Protein AF-A0A969KMZ8-F1 (afdb_monomer)

Solvent-accessible surface area (backbone atoms only — not comparable to full-atom values): 18422 Å² total; per-residue (Å²): 126,80,87,46,73,65,65,73,31,57,94,73,34,65,70,78,80,69,86,62,90,34,60,30,40,36,38,32,44,56,20,28,33,32,61,35,83,90,34,97,57,41,20,74,52,38,49,54,10,50,60,49,38,41,61,49,49,59,50,30,60,77,47,75,37,52,45,34,39,37,35,56,46,34,55,96,81,44,82,68,28,69,68,56,37,69,79,43,56,76,53,74,58,21,27,86,90,36,73,46,37,34,67,32,80,85,63,66,82,54,94,86,42,45,79,44,66,24,62,53,58,22,67,48,58,95,39,64,46,58,63,53,39,54,75,70,60,44,37,18,36,41,47,31,29,34,33,27,63,42,24,42,45,40,27,31,47,48,38,33,75,75,68,30,39,28,33,31,28,54,56,19,35,18,32,81,47,67,69,52,26,54,57,34,49,49,53,33,33,39,74,32,31,42,64,42,55,49,66,60,53,48,53,54,57,70,70,53,74,42,67,65,56,55,49,50,50,50,55,52,49,53,57,66,50,47,54,58,54,42,51,53,52,34,52,51,38,51,55,50,44,64,65,66,50,66,90,63,89,66,92,52,70,67,61,51,50,41,52,50,51,37,50,53,39,50,53,49,43,50,30,54,77,70,43,52,46,61,48,60,77,73,43,73,94,65,51,72,69,49,74,73,31,69,67,52,52,53,51,53,50,49,52,51,51,52,52,46,43,46,58,68,48,48,46,61,70,69,49,84,62,86,87,58,81,84,63,61,70,65,55,60,63,59,78,76,113

Foldseek 3Di:
DPPDPCVVLPPPQQDAPDDDQAEAEEAEAQFQLQPPPPHPNHAPLQVQLLVLVLLLVVLCVVQVRAYEYEFEEAALVRPVQPCVCVVVVSCNQCYPPRRRRHHDPSNDDDPRYHYWYDNALESPVPTCVLVVCVVVVHQEYAYAYDDLLTNRLNNLQVCVVSRHAYEYALSRHHHRDDVSNVVSQVVSCRPRHNHHHSVVSVVVSNPRHDVVNVVVVVVVVCLVCVLVVLVVLLVVLVVVLVVVVPPDPDDDPVNVVSVVSNVVSVVVSVCSVVCVVVCCVPDDPDDPVLVPDVVSVVVVVVVVVVVCCVQVPVVQVVPDDPPDDDDVVVSVVPVVD

Mean predicted aligned error: 13.9 Å

Radius of gyration: 32.58 Å; Cα contacts (8 Å, |Δi|>4): 453; chains: 1; bounding box: 71×67×88 Å

Structure (mmCIF, N/CA/C/O backbone):
data_AF-A0A969KMZ8-F1
#
_entry.id   AF-A0A969KMZ8-F1
#
loop_
_atom_site.group_PDB
_atom_site.id
_atom_site.type_symbol
_atom_site.label_atom_id
_atom_site.label_alt_id
_atom_site.label_comp_id
_atom_site.label_asym_id
_atom_site.label_entity_id
_atom_site.label_seq_id
_atom_site.pdbx_PDB_ins_code
_atom_site.Cartn_x
_atom_site.Cartn_y
_atom_site.Cartn_z
_atom_site.occupancy
_atom_site.B_iso_or_equiv
_atom_site.auth_seq_id
_atom_site.auth_comp_id
_atom_site.auth_asym_id
_atom_site.auth_atom_id
_atom_site.pdbx_PDB_model_num
ATOM 1 N N . MET A 1 1 ? 7.877 35.461 -23.298 1.00 57.97 1 MET A N 1
ATOM 2 C CA . MET A 1 1 ? 7.619 34.629 -22.109 1.00 57.97 1 MET A CA 1
ATOM 3 C C . MET A 1 1 ? 8.761 33.646 -22.044 1.00 57.97 1 MET A C 1
ATOM 5 O O . MET A 1 1 ? 9.064 33.062 -23.079 1.00 57.97 1 MET A O 1
ATOM 9 N N . ASP A 1 2 ? 9.458 33.583 -20.914 1.00 55.75 2 ASP A N 1
ATOM 10 C CA . ASP A 1 2 ? 10.488 32.568 -20.711 1.00 55.75 2 ASP A CA 1
ATOM 11 C C . ASP A 1 2 ? 9.818 31.193 -20.840 1.00 55.75 2 ASP A C 1
ATOM 13 O O . ASP A 1 2 ? 8.760 30.955 -20.260 1.00 55.75 2 ASP A O 1
ATOM 17 N N . ASN A 1 3 ? 10.358 30.339 -21.706 1.00 76.00 3 ASN A N 1
ATOM 18 C CA . ASN A 1 3 ? 9.765 29.049 -22.069 1.00 76.00 3 ASN A CA 1
ATOM 19 C C . ASN A 1 3 ? 10.258 27.947 -21.113 1.00 76.00 3 ASN A C 1
ATOM 21 O O . ASN A 1 3 ? 10.395 26.784 -21.499 1.00 76.00 3 ASN A O 1
ATOM 25 N N . SER A 1 4 ? 10.602 28.335 -19.881 1.00 87.38 4 SER A N 1
ATOM 26 C CA . SER A 1 4 ? 11.148 27.444 -18.871 1.00 87.38 4 SER A CA 1
ATOM 27 C C . SER A 1 4 ? 10.074 26.461 -18.389 1.00 87.38 4 SER A C 1
ATOM 29 O O . SER A 1 4 ? 8.889 26.792 -18.281 1.00 87.38 4 SER A O 1
ATOM 31 N N . LEU A 1 5 ? 10.488 25.228 -18.076 1.00 85.31 5 LEU A N 1
ATOM 32 C CA . LEU A 1 5 ? 9.595 24.191 -17.543 1.00 85.31 5 LEU A CA 1
ATOM 33 C C . LEU A 1 5 ? 8.851 24.679 -16.289 1.00 85.31 5 LEU A C 1
ATOM 35 O O . LEU A 1 5 ? 7.659 24.427 -16.129 1.00 85.31 5 LEU A O 1
ATOM 39 N N . SER A 1 6 ? 9.561 25.405 -15.422 1.00 83.19 6 SER A N 1
ATOM 40 C CA . SER A 1 6 ? 9.020 25.931 -14.170 1.00 83.19 6 SER A CA 1
ATOM 41 C C . SER A 1 6 ? 7.912 26.953 -14.415 1.00 83.19 6 SER A C 1
ATOM 43 O O . SER A 1 6 ? 6.871 26.884 -13.766 1.00 83.19 6 SER A O 1
ATOM 45 N N . ASP A 1 7 ? 8.101 27.884 -15.353 1.00 86.75 7 ASP A N 1
ATOM 46 C CA . ASP A 1 7 ? 7.102 28.921 -15.633 1.00 86.75 7 ASP A CA 1
ATOM 47 C C . ASP A 1 7 ? 5.843 28.350 -16.285 1.00 86.75 7 ASP A C 1
ATOM 49 O O . ASP A 1 7 ? 4.744 28.834 -16.023 1.00 86.75 7 ASP A O 1
ATOM 53 N N . ASN A 1 8 ? 5.980 27.290 -17.086 1.00 88.88 8 ASN A N 1
ATOM 54 C CA . ASN A 1 8 ? 4.838 26.629 -17.716 1.00 88.88 8 ASN A CA 1
ATOM 55 C C . ASN A 1 8 ? 3.930 25.905 -16.702 1.00 88.88 8 ASN A C 1
ATOM 57 O O . ASN A 1 8 ? 2.720 25.828 -16.905 1.00 88.88 8 ASN A O 1
ATOM 61 N N . TYR A 1 9 ? 4.503 25.383 -15.614 1.00 91.31 9 TYR A N 1
ATOM 62 C CA . TYR A 1 9 ? 3.776 24.573 -14.629 1.00 91.31 9 TYR A CA 1
ATOM 63 C C . TYR A 1 9 ? 3.268 25.387 -13.433 1.00 91.31 9 TYR A C 1
ATOM 65 O O . TYR A 1 9 ? 2.323 24.966 -12.758 1.00 91.31 9 TYR A O 1
ATOM 73 N N . LYS A 1 10 ? 3.863 26.555 -13.179 1.00 89.44 10 LYS A N 1
ATOM 74 C CA . LYS A 1 10 ? 3.516 27.434 -12.062 1.00 89.44 10 LYS A CA 1
ATOM 75 C C . LYS A 1 10 ? 2.049 27.876 -12.110 1.00 89.44 10 LYS A C 1
ATOM 77 O O . LYS A 1 10 ? 1.582 28.411 -13.111 1.00 89.44 10 LYS A O 1
ATOM 82 N N . GLY A 1 11 ? 1.330 27.694 -11.005 1.00 87.31 11 GLY A N 1
ATOM 83 C CA . GLY A 1 11 ? -0.088 28.032 -10.858 1.00 87.31 11 GLY A CA 1
ATOM 84 C C . GLY A 1 11 ? -1.061 27.125 -11.620 1.00 87.31 11 GLY A C 1
ATOM 85 O O . GLY A 1 11 ? -2.264 27.389 -11.590 1.00 87.31 11 GLY A O 1
ATOM 86 N N . VAL A 1 12 ? -0.572 26.079 -12.299 1.00 90.62 12 VAL A N 1
ATOM 87 C CA . VAL A 1 12 ? -1.395 25.151 -13.096 1.00 90.62 12 VAL A CA 1
ATOM 88 C C . VAL A 1 12 ? -1.224 23.711 -12.614 1.00 90.62 12 VAL A C 1
ATOM 90 O O . VAL A 1 12 ? -2.209 23.042 -12.309 1.00 90.62 12 VAL A O 1
ATOM 93 N N . PHE A 1 13 ? 0.022 23.244 -12.516 1.00 91.62 13 PHE A N 1
ATOM 94 C CA . PHE A 1 13 ? 0.398 21.857 -12.212 1.00 91.62 13 PHE A CA 1
ATOM 95 C C . PHE A 1 13 ? 1.392 21.764 -11.038 1.00 91.62 13 PHE A C 1
ATOM 97 O O . PHE A 1 13 ? 2.175 20.822 -10.948 1.00 91.62 13 PHE A O 1
ATOM 104 N N . ASP A 1 14 ? 1.399 22.762 -10.154 1.00 86.50 14 ASP A N 1
ATOM 105 C CA . ASP A 1 14 ? 2.289 22.867 -8.988 1.00 86.50 14 ASP A CA 1
ATOM 106 C C . ASP A 1 14 ? 1.547 22.728 -7.646 1.00 86.50 14 ASP A C 1
ATOM 108 O O . ASP A 1 14 ? 2.128 22.914 -6.573 1.00 86.50 14 ASP A O 1
ATOM 112 N N . ARG A 1 15 ? 0.249 22.403 -7.684 1.00 93.75 15 ARG A N 1
ATOM 113 C CA . ARG A 1 15 ? -0.560 22.259 -6.475 1.00 93.75 15 ARG A CA 1
ATOM 114 C C . ARG A 1 15 ? -0.212 20.973 -5.734 1.00 93.75 15 ARG A C 1
ATOM 116 O O . ARG A 1 15 ? -0.259 19.888 -6.296 1.00 93.75 15 ARG A O 1
ATOM 123 N N . ARG A 1 16 ? -0.034 21.112 -4.423 1.00 95.06 16 ARG A N 1
ATOM 124 C CA . ARG A 1 16 ? 0.108 19.997 -3.489 1.00 95.06 16 ARG A CA 1
ATOM 125 C C . ARG A 1 16 ? -1.248 19.473 -3.005 1.00 95.06 16 ARG A C 1
ATOM 127 O O . ARG A 1 16 ? -2.092 20.264 -2.568 1.00 95.06 16 ARG A O 1
ATOM 134 N N . LEU A 1 17 ? -1.454 18.156 -3.046 1.00 94.56 17 LEU A N 1
ATOM 135 C CA . LEU A 1 17 ? -2.663 17.505 -2.526 1.00 94.56 17 LEU A CA 1
ATOM 136 C C . LEU A 1 17 ? -2.640 17.395 -0.997 1.00 94.56 17 LEU A C 1
ATOM 138 O O . LEU A 1 17 ? -3.655 17.664 -0.345 1.00 94.56 17 LEU A O 1
ATOM 142 N N . GLY A 1 18 ? -1.495 17.003 -0.442 1.00 96.88 18 GLY A N 1
ATOM 143 C CA . GLY A 1 18 ? -1.284 16.689 0.965 1.00 96.88 18 GLY A CA 1
ATOM 144 C C . GLY A 1 18 ? -1.824 15.317 1.381 1.00 96.88 18 GLY A C 1
ATOM 145 O O . GLY A 1 18 ? -2.673 14.712 0.714 1.00 96.88 18 GLY A O 1
ATOM 146 N N . PHE A 1 19 ? -1.353 14.849 2.537 1.00 97.94 19 PHE A N 1
ATOM 147 C CA . PHE A 1 19 ? -1.800 13.606 3.163 1.00 97.94 19 PHE A CA 1
ATOM 148 C C . PHE A 1 19 ? -3.272 13.673 3.598 1.00 97.94 19 PHE A C 1
ATOM 150 O O . PHE A 1 19 ? -3.771 14.718 4.023 1.00 97.94 19 PHE A O 1
ATOM 157 N N . GLY A 1 20 ? -3.967 12.540 3.514 1.00 96.06 20 GLY A N 1
ATOM 158 C CA . GLY A 1 20 ? -5.278 12.339 4.122 1.00 96.06 20 GLY A CA 1
ATOM 159 C C . GLY A 1 20 ? -5.181 11.814 5.556 1.00 96.06 20 GLY A C 1
ATOM 160 O O . GLY A 1 20 ? -4.156 11.936 6.234 1.00 96.06 20 GLY A O 1
ATOM 161 N N . LYS A 1 21 ? -6.283 11.244 6.040 1.00 94.12 21 LYS A N 1
ATOM 162 C CA . LYS A 1 21 ? -6.459 10.817 7.430 1.00 94.12 21 LYS A CA 1
ATOM 163 C C . LYS A 1 21 ? -6.215 9.335 7.653 1.00 94.12 21 LYS A C 1
ATOM 165 O O . LYS A 1 21 ? -5.969 8.975 8.797 1.00 94.12 21 LYS A O 1
ATOM 170 N N . LYS A 1 22 ? -6.334 8.480 6.636 1.00 96.62 22 LYS A N 1
ATOM 171 C CA . LYS A 1 22 ? -6.215 7.026 6.798 1.00 96.62 22 LYS A CA 1
ATOM 172 C C . LYS A 1 22 ? -5.309 6.442 5.712 1.00 96.62 22 LYS A C 1
ATOM 174 O O . LYS A 1 22 ? -5.792 6.147 4.617 1.00 96.62 22 LYS A O 1
ATOM 179 N N . PRO A 1 23 ? -4.005 6.289 6.003 1.00 98.00 23 PRO A N 1
ATOM 180 C CA . PRO A 1 23 ? -3.036 5.820 5.032 1.00 98.00 23 PRO A CA 1
ATOM 181 C C . PRO A 1 23 ? -2.965 4.292 4.961 1.00 98.00 23 PRO A C 1
ATOM 183 O O . PRO A 1 23 ? -3.265 3.595 5.930 1.00 98.00 23 PRO A O 1
ATOM 186 N N . ALA A 1 24 ? -2.487 3.793 3.827 1.00 98.62 24 ALA A N 1
ATOM 187 C CA . ALA A 1 24 ? -1.900 2.467 3.680 1.00 98.62 24 ALA A CA 1
ATOM 188 C C . ALA A 1 24 ? -0.573 2.582 2.918 1.00 98.62 24 ALA A C 1
ATOM 190 O O . ALA A 1 24 ? -0.420 3.470 2.074 1.00 98.62 24 ALA A O 1
ATOM 191 N N . ILE A 1 25 ? 0.378 1.690 3.198 1.00 98.81 25 ILE A N 1
ATOM 192 C CA . ILE A 1 25 ? 1.601 1.568 2.396 1.00 98.81 25 ILE A CA 1
ATOM 193 C C . ILE A 1 25 ? 1.374 0.506 1.323 1.00 98.81 25 ILE A C 1
ATOM 195 O O . ILE A 1 25 ? 0.994 -0.620 1.636 1.00 98.81 25 ILE A O 1
ATOM 199 N N . LEU A 1 26 ? 1.622 0.867 0.065 1.00 98.94 26 LEU A N 1
ATOM 200 C CA . LEU A 1 26 ? 1.607 -0.045 -1.073 1.00 98.94 26 LEU A CA 1
ATOM 201 C C . LEU A 1 26 ? 3.043 -0.271 -1.558 1.00 98.94 26 LEU A C 1
ATOM 203 O O . LEU A 1 26 ? 3.711 0.667 -1.992 1.00 98.94 26 LEU A O 1
ATOM 207 N N . VAL A 1 27 ? 3.505 -1.515 -1.476 1.00 98.88 27 VAL A N 1
ATOM 208 C CA . VAL A 1 27 ? 4.835 -1.972 -1.885 1.00 98.88 27 VAL A CA 1
ATOM 209 C C . VAL A 1 27 ? 4.727 -2.656 -3.242 1.00 98.88 27 VAL A C 1
ATOM 211 O O . VAL A 1 27 ? 4.312 -3.811 -3.336 1.00 98.88 27 VAL A O 1
ATOM 214 N N . VAL A 1 28 ? 5.073 -1.935 -4.306 1.00 98.88 28 VAL A N 1
ATOM 215 C CA . VAL A 1 28 ? 4.909 -2.405 -5.683 1.00 98.88 28 VAL A CA 1
ATOM 216 C C . VAL A 1 28 ? 6.149 -3.152 -6.161 1.00 98.88 28 VAL A C 1
ATOM 218 O O . VAL A 1 28 ? 7.190 -2.554 -6.413 1.00 98.88 28 VAL A O 1
ATOM 221 N N . ASP A 1 29 ? 6.018 -4.463 -6.336 1.00 98.25 29 ASP A N 1
ATOM 222 C CA . ASP A 1 29 ? 6.973 -5.317 -7.050 1.00 98.25 29 ASP A CA 1
ATOM 223 C C . ASP A 1 29 ? 8.426 -5.246 -6.539 1.00 98.25 29 ASP A C 1
ATOM 225 O O . ASP A 1 29 ? 9.370 -5.438 -7.307 1.00 98.25 29 ASP A O 1
ATOM 229 N N . PHE A 1 30 ? 8.640 -5.028 -5.237 1.00 98.56 30 PHE A N 1
ATOM 230 C CA . PHE A 1 30 ? 9.930 -5.343 -4.613 1.00 98.56 30 PHE A CA 1
ATOM 231 C C . PHE A 1 30 ? 10.085 -6.857 -4.485 1.00 98.56 30 PHE A C 1
ATOM 233 O O . PHE A 1 30 ? 9.890 -7.453 -3.426 1.00 98.56 30 PHE A O 1
ATOM 240 N N . ILE A 1 31 ? 10.419 -7.464 -5.618 1.00 98.12 31 ILE A N 1
ATOM 241 C CA . ILE A 1 31 ? 10.690 -8.887 -5.785 1.00 98.12 31 ILE A CA 1
ATOM 242 C C . ILE A 1 31 ? 12.159 -9.118 -6.142 1.00 98.12 31 ILE A C 1
ATOM 244 O O . ILE A 1 31 ? 12.830 -8.238 -6.692 1.00 98.12 31 ILE A O 1
ATOM 248 N N . ASN A 1 32 ? 12.637 -10.335 -5.892 1.00 97.94 32 ASN A N 1
ATOM 249 C CA . ASN A 1 32 ? 14.027 -10.741 -6.100 1.00 97.94 32 ASN A CA 1
ATOM 250 C C . ASN A 1 32 ? 14.537 -10.475 -7.525 1.00 97.94 32 ASN A C 1
ATOM 252 O O . ASN A 1 32 ? 15.728 -10.235 -7.722 1.00 97.94 32 ASN A O 1
ATOM 256 N N . ALA A 1 33 ? 13.658 -10.467 -8.531 1.00 97.31 33 ALA A N 1
ATOM 257 C CA . ALA A 1 33 ? 14.017 -10.141 -9.907 1.00 97.31 33 ALA A CA 1
ATOM 258 C C . ALA A 1 33 ? 14.718 -8.782 -10.058 1.00 97.31 33 ALA A C 1
ATOM 260 O O . ALA A 1 33 ? 15.538 -8.641 -10.963 1.00 97.31 33 ALA A O 1
ATOM 261 N N . TYR A 1 34 ? 14.418 -7.799 -9.209 1.00 97.19 34 TYR A N 1
ATOM 262 C CA . TYR A 1 34 ? 15.004 -6.460 -9.300 1.00 97.19 34 TYR A CA 1
ATOM 263 C C . TYR A 1 34 ? 16.227 -6.258 -8.395 1.00 97.19 34 TYR A C 1
ATOM 265 O O . TYR A 1 34 ? 16.976 -5.308 -8.608 1.00 97.19 34 TYR A O 1
ATOM 273 N N . THR A 1 35 ? 16.467 -7.160 -7.440 1.00 96.81 35 THR A N 1
ATOM 274 C CA . THR A 1 35 ? 17.557 -7.060 -6.450 1.00 96.81 35 THR A CA 1
ATOM 275 C C . THR A 1 35 ? 18.639 -8.128 -6.601 1.00 96.81 35 THR A C 1
ATOM 277 O O . THR A 1 35 ? 19.694 -8.013 -5.993 1.00 96.81 35 THR A O 1
ATOM 280 N N . THR A 1 36 ? 18.415 -9.151 -7.428 1.00 96.50 36 THR A N 1
ATOM 281 C CA . THR A 1 36 ? 19.403 -10.208 -7.684 1.00 96.50 36 THR A CA 1
ATOM 282 C C . THR A 1 36 ? 20.308 -9.829 -8.855 1.00 96.50 36 THR A C 1
ATOM 284 O O . THR A 1 36 ? 19.820 -9.772 -9.980 1.00 96.50 36 THR A O 1
ATOM 287 N N . ASP A 1 37 ? 21.615 -9.673 -8.631 1.00 94.88 37 ASP A N 1
ATOM 288 C CA . ASP A 1 37 ? 22.614 -9.264 -9.642 1.00 94.88 37 ASP A CA 1
ATOM 289 C C . ASP A 1 37 ? 22.557 -10.055 -10.961 1.00 94.88 37 ASP A C 1
ATOM 291 O O . ASP A 1 37 ? 22.729 -9.502 -12.046 1.00 94.88 37 ASP A O 1
ATOM 295 N N . SER A 1 38 ? 22.299 -11.365 -10.889 1.00 93.81 38 SER A N 1
ATOM 296 C CA . SER A 1 38 ? 22.225 -12.243 -12.067 1.00 93.81 38 SER A CA 1
ATOM 297 C C . SER A 1 38 ? 20.930 -12.088 -12.872 1.00 93.81 38 SER A C 1
ATOM 299 O O . SER A 1 38 ? 20.797 -12.640 -13.971 1.00 93.81 38 SER A O 1
ATOM 301 N N . SER A 1 39 ? 19.950 -11.355 -12.343 1.00 95.50 39 SER A N 1
ATOM 302 C CA . SER A 1 39 ? 18.676 -11.134 -13.004 1.00 95.50 39 SER A CA 1
ATOM 303 C C . SER A 1 39 ? 18.811 -10.101 -14.125 1.00 95.50 39 SER A C 1
ATOM 305 O O . SER A 1 39 ? 19.332 -9.006 -13.916 1.00 95.50 39 SER A O 1
ATOM 307 N N . PRO A 1 40 ? 18.212 -10.345 -15.304 1.00 94.06 40 PRO A N 1
ATOM 308 C CA . PRO A 1 40 ? 18.119 -9.335 -16.357 1.00 94.06 40 PRO A CA 1
ATOM 309 C C . PRO A 1 40 ? 17.286 -8.111 -15.953 1.00 94.06 40 PRO A C 1
ATOM 311 O O . PRO A 1 40 ? 17.257 -7.145 -16.714 1.00 94.06 40 PRO A O 1
ATOM 314 N N . LEU A 1 41 ? 16.572 -8.155 -14.822 1.00 95.44 41 LEU A N 1
ATOM 315 C CA . LEU A 1 41 ? 15.798 -7.050 -14.252 1.00 95.44 41 LEU A CA 1
ATOM 316 C C . LEU A 1 41 ? 16.533 -6.291 -13.139 1.00 95.44 41 LEU A C 1
ATOM 318 O O . LEU A 1 41 ? 16.000 -5.286 -12.675 1.00 95.44 41 LEU A O 1
ATOM 322 N N . PHE A 1 42 ? 17.746 -6.713 -12.771 1.00 96.75 42 PHE A N 1
ATOM 323 C CA . PHE A 1 42 ? 18.515 -6.095 -11.698 1.00 96.75 42 PHE A CA 1
ATOM 324 C C . PHE A 1 42 ? 18.676 -4.578 -11.876 1.00 96.75 42 PHE A C 1
ATOM 326 O O . PHE A 1 42 ? 18.918 -4.087 -12.991 1.00 96.75 42 PHE A O 1
ATOM 333 N N . ALA A 1 43 ? 18.532 -3.859 -10.762 1.00 96.12 43 ALA A N 1
ATOM 334 C CA . ALA A 1 43 ? 18.733 -2.423 -10.653 1.00 96.12 43 ALA A CA 1
ATOM 335 C C . ALA A 1 43 ? 19.260 -2.065 -9.246 1.00 96.12 43 ALA A C 1
ATOM 337 O O . ALA A 1 43 ? 18.517 -2.206 -8.274 1.00 96.12 43 ALA A O 1
ATOM 338 N N . PRO A 1 44 ? 20.502 -1.560 -9.115 1.00 96.38 44 PRO A N 1
ATOM 339 C CA . PRO A 1 44 ? 2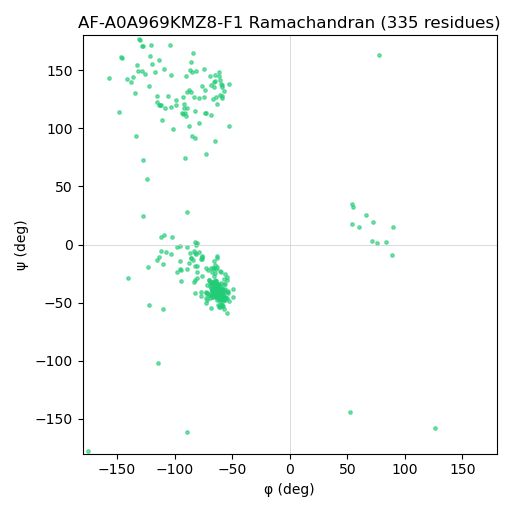1.092 -1.223 -7.814 1.00 96.38 44 PRO A CA 1
ATOM 340 C C . PRO A 1 44 ? 20.260 -0.231 -6.992 1.00 96.38 44 PRO A C 1
ATOM 342 O O . PRO A 1 44 ? 20.096 -0.404 -5.787 1.00 96.38 44 PRO A O 1
ATOM 345 N N . ASP A 1 45 ? 19.659 0.765 -7.645 1.00 97.69 45 ASP A N 1
ATOM 346 C CA . ASP A 1 45 ? 18.835 1.770 -6.967 1.00 97.69 45 ASP A CA 1
ATOM 347 C C . ASP A 1 45 ? 17.567 1.164 -6.342 1.00 97.69 45 ASP A C 1
ATOM 349 O O . ASP A 1 45 ? 17.056 1.680 -5.348 1.00 97.69 45 ASP A O 1
ATOM 353 N N . VAL A 1 46 ? 17.086 0.027 -6.865 1.00 98.00 46 VAL A N 1
ATOM 354 C CA . VAL A 1 46 ? 15.973 -0.720 -6.259 1.00 98.00 46 VAL A CA 1
ATOM 355 C C . VAL A 1 46 ? 16.387 -1.323 -4.920 1.00 98.00 46 VAL A C 1
ATOM 357 O O . VAL A 1 46 ? 15.601 -1.271 -3.979 1.00 98.00 46 VAL A O 1
ATOM 360 N N . VAL A 1 47 ? 17.622 -1.817 -4.785 1.00 98.12 47 VAL A N 1
ATOM 361 C CA . VAL A 1 47 ? 18.150 -2.327 -3.504 1.00 98.12 47 VAL A CA 1
ATOM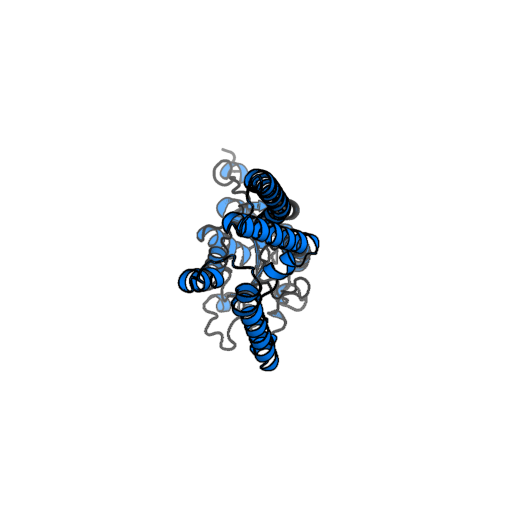 362 C C . VAL A 1 47 ? 18.178 -1.210 -2.454 1.00 98.12 47 VAL A C 1
ATOM 364 O O . VAL A 1 47 ? 17.744 -1.402 -1.317 1.00 98.12 47 VAL A O 1
ATOM 367 N N . THR A 1 48 ? 18.605 -0.008 -2.845 1.00 98.31 48 THR A N 1
ATOM 368 C CA . THR A 1 48 ? 18.586 1.173 -1.969 1.00 98.31 48 THR A CA 1
ATOM 369 C C . THR A 1 48 ? 17.157 1.555 -1.561 1.00 98.31 48 THR A C 1
ATOM 371 O O . THR A 1 48 ? 16.886 1.781 -0.378 1.00 98.31 48 THR A O 1
ATOM 374 N N . ALA A 1 49 ? 16.216 1.570 -2.511 1.00 98.75 49 ALA A N 1
ATOM 375 C CA . ALA A 1 49 ? 14.815 1.897 -2.244 1.00 98.75 49 ALA A CA 1
ATOM 376 C C . ALA A 1 49 ? 14.110 0.869 -1.342 1.00 98.75 49 ALA A C 1
ATOM 378 O O . ALA A 1 49 ? 13.275 1.246 -0.512 1.00 98.75 49 ALA A O 1
ATOM 379 N N . VAL A 1 50 ? 14.479 -0.412 -1.44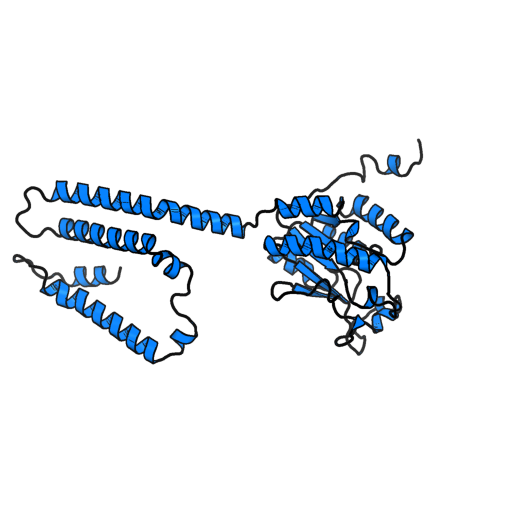5 1.00 98.75 50 VAL A N 1
ATOM 380 C CA . VAL A 1 50 ? 14.046 -1.477 -0.526 1.00 98.75 50 VAL A CA 1
ATOM 381 C C . VAL A 1 50 ? 14.457 -1.141 0.910 1.00 98.75 50 VAL A C 1
ATOM 383 O O . VAL A 1 50 ? 13.607 -1.134 1.803 1.00 98.75 50 VAL A O 1
ATOM 386 N N . GLY A 1 51 ? 15.722 -0.768 1.132 1.00 98.50 51 GLY A N 1
ATOM 387 C CA . GLY A 1 51 ? 16.221 -0.386 2.458 1.00 98.50 51 GLY A CA 1
ATOM 388 C C . GLY A 1 51 ? 15.510 0.840 3.044 1.00 98.50 51 GLY A C 1
ATOM 389 O O . GLY A 1 51 ? 15.178 0.870 4.228 1.00 98.50 51 GLY A O 1
ATOM 390 N N . HIS A 1 52 ? 15.205 1.842 2.219 1.00 98.75 52 HIS A N 1
ATOM 391 C CA . HIS A 1 52 ? 14.420 3.002 2.650 1.00 98.75 52 HIS A CA 1
ATOM 392 C C . HIS A 1 52 ? 12.965 2.661 2.974 1.00 98.75 52 HIS A C 1
ATOM 394 O O . HIS A 1 52 ? 12.420 3.172 3.955 1.00 98.75 52 HIS A O 1
ATOM 400 N N . THR A 1 53 ? 12.360 1.763 2.202 1.00 98.88 53 THR A N 1
ATOM 401 C CA . THR A 1 53 ? 10.982 1.318 2.425 1.00 98.88 53 THR A CA 1
ATOM 402 C C . THR A 1 53 ? 10.853 0.522 3.720 1.00 98.88 53 THR A C 1
ATOM 404 O O . THR A 1 53 ? 9.867 0.701 4.434 1.00 98.88 53 THR A O 1
ATOM 407 N N . ALA A 1 54 ? 11.866 -0.269 4.094 1.00 98.56 54 ALA A N 1
ATOM 408 C CA . ALA A 1 54 ? 11.897 -0.991 5.370 1.00 98.56 54 ALA A CA 1
ATOM 409 C C . ALA A 1 54 ? 11.676 -0.053 6.571 1.00 98.56 54 ALA A C 1
ATOM 411 O O . ALA A 1 54 ? 10.880 -0.354 7.460 1.00 98.56 54 ALA A O 1
ATOM 412 N N . LEU A 1 55 ? 12.291 1.136 6.546 1.00 98.38 55 LEU A N 1
ATOM 413 C CA . LEU A 1 55 ? 12.131 2.148 7.597 1.00 98.38 55 LEU A CA 1
ATOM 414 C C . LEU A 1 55 ? 10.684 2.652 7.710 1.00 98.38 55 LEU A C 1
ATOM 416 O O . LEU A 1 55 ? 10.211 2.926 8.815 1.00 98.38 55 LEU A O 1
ATOM 420 N N . LEU A 1 56 ? 9.971 2.774 6.584 1.00 98.50 56 LEU A N 1
ATOM 421 C CA . LEU A 1 56 ? 8.555 3.151 6.581 1.00 98.50 56 LEU A CA 1
ATOM 422 C C . LEU A 1 56 ? 7.681 2.020 7.132 1.00 98.50 56 LEU A C 1
ATOM 424 O O . LEU A 1 56 ? 6.795 2.279 7.951 1.00 98.50 56 LEU A O 1
ATOM 428 N N . LEU A 1 57 ? 7.949 0.773 6.726 1.00 98.31 57 LEU A N 1
ATOM 429 C CA . LEU A 1 57 ? 7.198 -0.396 7.191 1.00 98.31 57 LEU A CA 1
ATOM 430 C C . LEU A 1 57 ? 7.336 -0.602 8.701 1.00 98.31 57 LEU A C 1
ATOM 432 O O . LEU A 1 57 ? 6.349 -0.915 9.365 1.00 98.31 57 LEU A O 1
ATOM 436 N N . ASP A 1 58 ? 8.519 -0.362 9.265 1.00 97.19 58 ASP A N 1
ATOM 437 C CA . ASP A 1 58 ? 8.747 -0.447 10.709 1.00 97.19 58 ASP A CA 1
ATOM 438 C C . ASP A 1 58 ? 7.857 0.515 11.505 1.00 97.19 58 ASP A C 1
ATOM 440 O O . ASP A 1 58 ? 7.349 0.163 12.574 1.00 97.19 58 ASP A O 1
ATOM 444 N N . ILE A 1 59 ? 7.655 1.736 11.001 1.00 96.94 59 ILE A N 1
ATOM 445 C CA . ILE A 1 59 ? 6.763 2.713 11.638 1.00 96.94 59 ILE A CA 1
ATOM 446 C C . ILE A 1 59 ? 5.307 2.301 11.427 1.00 96.94 59 ILE A C 1
ATOM 448 O O . ILE A 1 59 ? 4.534 2.290 12.386 1.00 96.94 59 ILE A O 1
ATOM 452 N N . ALA A 1 60 ? 4.943 1.926 10.198 1.00 96.06 60 ALA A N 1
ATOM 453 C CA . ALA A 1 60 ? 3.585 1.527 9.850 1.00 96.06 60 ALA A CA 1
ATOM 454 C C . ALA A 1 60 ? 3.088 0.365 10.714 1.00 96.06 60 ALA A C 1
ATOM 456 O O . ALA A 1 60 ? 2.015 0.458 11.310 1.00 96.06 60 ALA A O 1
ATOM 457 N N . ARG A 1 61 ? 3.915 -0.670 10.884 1.00 93.69 61 ARG A N 1
ATOM 458 C CA . ARG A 1 61 ? 3.610 -1.839 11.719 1.00 93.69 61 ARG A CA 1
ATOM 459 C C . ARG A 1 61 ? 3.398 -1.464 13.186 1.00 93.69 61 ARG A C 1
ATOM 461 O O . ARG A 1 61 ? 2.444 -1.923 13.800 1.00 93.69 61 ARG A O 1
ATOM 468 N N . LYS A 1 62 ? 4.216 -0.566 13.750 1.00 93.50 62 LYS A N 1
ATOM 469 C CA . LYS A 1 62 ? 4.047 -0.074 15.139 1.00 93.50 62 LYS A CA 1
ATOM 470 C C . LYS A 1 62 ? 2.767 0.747 15.346 1.00 93.50 62 LYS A C 1
ATOM 472 O O . LYS A 1 62 ? 2.339 0.940 16.488 1.00 93.50 62 LYS A O 1
ATOM 477 N N . LYS A 1 63 ? 2.197 1.272 14.261 1.00 92.75 63 LYS A N 1
ATOM 478 C CA . LYS A 1 63 ? 1.019 2.148 14.243 1.00 92.75 63 LYS A CA 1
ATOM 479 C C . LYS A 1 63 ? -0.230 1.466 13.672 1.00 92.75 63 LYS A C 1
ATOM 481 O O . LYS A 1 63 ? -1.240 2.146 13.490 1.00 92.75 63 LYS A O 1
ATOM 486 N N . ASP A 1 64 ? -0.172 0.158 13.417 1.00 92.81 64 ASP A N 1
ATOM 487 C CA . ASP A 1 64 ? -1.255 -0.631 12.816 1.00 92.81 64 ASP A CA 1
ATOM 488 C C . ASP A 1 64 ? -1.750 -0.042 11.478 1.00 92.81 64 ASP A C 1
ATOM 490 O O . ASP A 1 64 ? -2.944 -0.048 11.168 1.00 92.81 64 ASP A O 1
ATOM 494 N N . ILE A 1 65 ? -0.831 0.533 10.696 1.00 96.38 65 ILE A N 1
ATOM 495 C CA . ILE A 1 65 ? -1.110 1.044 9.351 1.00 96.38 65 ILE A CA 1
ATOM 496 C C . ILE A 1 65 ? -1.037 -0.132 8.371 1.00 96.38 65 ILE A C 1
ATOM 498 O O . ILE A 1 65 ? -0.015 -0.823 8.356 1.00 96.38 65 ILE A O 1
ATOM 502 N N . PRO A 1 66 ? -2.072 -0.364 7.541 1.00 97.38 66 PRO A N 1
ATOM 503 C CA . PRO A 1 66 ? -2.075 -1.473 6.594 1.00 97.38 66 PRO A CA 1
ATOM 504 C C . PRO A 1 66 ? -0.910 -1.406 5.606 1.00 97.38 66 PRO A C 1
ATOM 506 O O . PRO A 1 66 ? -0.638 -0.352 5.022 1.00 97.38 66 PRO A O 1
ATOM 509 N N . VAL A 1 67 ? -0.269 -2.553 5.384 1.00 98.62 67 VAL A N 1
ATOM 510 C CA . VAL A 1 67 ? 0.764 -2.743 4.363 1.00 98.62 67 VAL A CA 1
ATOM 511 C C . VAL A 1 67 ? 0.251 -3.746 3.336 1.00 98.62 67 VAL A C 1
ATOM 513 O O . VAL A 1 67 ? -0.220 -4.834 3.672 1.00 98.62 67 VAL A O 1
ATOM 516 N N . LEU A 1 68 ? 0.319 -3.358 2.067 1.00 98.75 68 LEU A N 1
ATOM 517 C CA . LEU A 1 68 ? -0.072 -4.184 0.938 1.00 98.75 68 LEU A CA 1
ATOM 518 C C . LEU A 1 68 ? 1.121 -4.337 0.006 1.00 98.75 68 LEU A C 1
ATOM 520 O O . LEU A 1 68 ? 1.798 -3.362 -0.303 1.00 98.75 68 LEU A O 1
ATOM 524 N N . TYR A 1 69 ? 1.351 -5.549 -0.470 1.00 98.88 69 TYR A N 1
ATOM 525 C CA . TYR A 1 69 ? 2.399 -5.869 -1.426 1.00 98.88 69 TYR A CA 1
ATOM 526 C C . TYR A 1 69 ? 1.785 -6.198 -2.773 1.00 98.88 69 TYR A C 1
ATOM 528 O O . TYR A 1 69 ? 0.688 -6.755 -2.840 1.00 98.88 69 TYR A O 1
ATOM 536 N N . THR A 1 70 ? 2.522 -5.939 -3.846 1.00 98.75 70 THR A N 1
ATOM 537 C CA . THR A 1 70 ? 2.244 -6.556 -5.138 1.00 98.75 70 THR A CA 1
ATOM 538 C C . THR A 1 70 ? 3.392 -7.428 -5.588 1.00 98.75 70 THR A C 1
ATOM 540 O O . THR A 1 70 ? 4.558 -7.129 -5.335 1.00 98.75 70 THR A O 1
ATOM 543 N N . LYS A 1 71 ? 3.047 -8.486 -6.318 1.00 97.19 71 LYS A N 1
ATOM 544 C CA . LYS A 1 71 ? 3.979 -9.133 -7.234 1.00 97.19 71 LYS A CA 1
ATOM 545 C C . LYS A 1 71 ? 3.284 -9.440 -8.548 1.00 97.19 71 LYS A C 1
ATOM 547 O O . LYS A 1 71 ? 2.094 -9.771 -8.587 1.00 97.19 71 LYS A O 1
ATOM 552 N N . VAL A 1 72 ? 4.040 -9.321 -9.632 1.00 97.50 72 VAL A N 1
ATOM 553 C CA . VAL A 1 72 ? 3.600 -9.802 -10.937 1.00 97.50 72 VAL A CA 1
ATOM 554 C C . VAL A 1 72 ? 3.707 -11.321 -10.937 1.00 97.50 72 VAL A C 1
ATOM 556 O O . VAL A 1 72 ? 4.775 -11.840 -10.636 1.00 97.50 72 VAL A O 1
ATOM 559 N N . LEU A 1 73 ? 2.630 -12.027 -11.281 1.00 97.25 73 LEU A N 1
ATOM 560 C CA . LEU A 1 73 ? 2.672 -13.467 -11.549 1.00 97.25 73 LEU A CA 1
ATOM 561 C C . LEU A 1 73 ? 1.764 -13.822 -12.721 1.00 97.25 73 LEU A C 1
ATOM 563 O O . LEU A 1 73 ? 0.656 -13.297 -12.847 1.00 97.25 73 LEU A O 1
ATOM 567 N N . TYR A 1 74 ? 2.224 -14.772 -13.525 1.00 97.50 74 TYR A N 1
ATOM 568 C CA . TYR A 1 74 ? 1.468 -15.376 -14.611 1.00 97.50 74 TYR A CA 1
ATOM 569 C C . TYR A 1 74 ? 1.314 -16.874 -14.396 1.00 97.50 74 TYR A C 1
ATOM 571 O O . TYR A 1 74 ? 2.150 -17.539 -13.776 1.00 97.50 74 TYR A O 1
ATOM 579 N N . ASN A 1 75 ? 0.268 -17.427 -14.994 1.00 95.62 75 ASN A N 1
ATOM 580 C CA . ASN A 1 75 ? 0.124 -18.859 -15.153 1.00 95.62 75 ASN A CA 1
ATOM 581 C C . ASN A 1 75 ? 1.266 -19.423 -16.010 1.00 95.62 75 ASN A C 1
ATOM 583 O O . ASN A 1 75 ? 1.712 -18.803 -16.975 1.00 95.62 75 ASN A O 1
ATOM 587 N N . LYS A 1 76 ? 1.674 -20.669 -15.735 1.00 94.38 76 LYS A N 1
ATOM 588 C CA . LYS A 1 76 ? 2.719 -21.387 -16.502 1.00 94.38 76 LYS A CA 1
ATOM 589 C C . LYS A 1 76 ? 2.427 -21.489 -18.004 1.00 94.38 76 LYS A C 1
ATOM 591 O O . LYS A 1 76 ? 3.342 -21.634 -18.806 1.00 94.38 76 LYS A O 1
ATOM 596 N N . ASN A 1 77 ? 1.150 -21.436 -18.389 1.00 95.06 77 ASN A N 1
ATOM 597 C CA . ASN A 1 77 ? 0.713 -21.462 -19.786 1.00 95.06 77 ASN A CA 1
ATOM 598 C C . ASN A 1 77 ? 0.621 -20.064 -20.432 1.00 95.06 77 ASN A C 1
ATOM 600 O O . ASN A 1 77 ? 0.283 -19.972 -21.611 1.00 95.06 77 ASN A O 1
ATOM 604 N N . PHE A 1 78 ? 0.888 -19.000 -19.666 1.00 95.81 78 PHE A N 1
ATOM 605 C CA . PHE A 1 78 ? 0.891 -17.590 -20.061 1.00 95.81 78 PHE A CA 1
ATOM 606 C C . PHE A 1 78 ? -0.397 -17.076 -20.723 1.00 95.81 78 PHE A C 1
ATOM 608 O O . PHE A 1 78 ? -0.385 -16.025 -21.368 1.00 95.81 78 PHE A O 1
ATOM 615 N N . ARG A 1 79 ? -1.524 -17.787 -20.570 1.00 95.06 79 ARG A N 1
ATOM 616 C CA . ARG A 1 79 ? -2.816 -17.387 -21.160 1.00 95.06 79 ARG A CA 1
ATOM 617 C C . ARG A 1 79 ? -3.372 -16.097 -20.556 1.00 95.06 79 ARG A C 1
ATOM 619 O O . ARG A 1 79 ? -4.194 -15.436 -21.177 1.00 95.06 79 ARG A O 1
ATOM 626 N N . ASP A 1 80 ? -2.896 -15.738 -19.375 1.00 95.38 80 ASP A N 1
ATOM 627 C CA . ASP A 1 80 ? -3.225 -14.536 -18.615 1.00 95.38 80 ASP A CA 1
ATOM 628 C C . ASP A 1 80 ? -2.240 -13.375 -18.835 1.00 95.38 80 ASP A C 1
ATOM 630 O O . ASP A 1 80 ? -2.435 -12.297 -18.282 1.00 95.38 80 ASP A O 1
ATOM 634 N N . GLY A 1 81 ? -1.191 -13.558 -19.647 1.00 92.44 81 GLY A N 1
ATOM 635 C CA . GLY A 1 81 ? -0.146 -12.543 -19.806 1.00 92.44 81 GLY A CA 1
ATOM 636 C C . GLY A 1 81 ? -0.446 -11.412 -20.789 1.00 92.44 81 GLY A C 1
ATOM 637 O O . GLY A 1 81 ? 0.201 -10.361 -20.749 1.00 92.44 81 GLY A O 1
ATOM 638 N N . GLY A 1 82 ? -1.416 -11.615 -21.682 1.00 95.31 82 GLY A N 1
ATOM 639 C CA . GLY A 1 82 ? -1.861 -10.602 -22.640 1.00 95.31 82 GLY A CA 1
ATOM 640 C C . GLY A 1 82 ? -0.726 -9.972 -23.464 1.00 95.31 82 GLY A C 1
ATOM 641 O O . GLY A 1 82 ? 0.239 -10.631 -23.856 1.00 95.31 82 GLY A O 1
ATOM 642 N N . ILE A 1 83 ? -0.857 -8.674 -23.753 1.00 97.00 83 ILE A N 1
ATOM 643 C CA . ILE A 1 83 ? 0.115 -7.902 -24.550 1.00 97.00 83 ILE A CA 1
ATOM 644 C C . ILE A 1 83 ? 1.373 -7.550 -23.742 1.00 97.00 83 ILE A C 1
ATOM 646 O O . ILE A 1 83 ? 2.456 -7.398 -24.312 1.00 97.00 83 ILE A O 1
ATOM 650 N N . PHE A 1 84 ? 1.272 -7.441 -22.414 1.00 97.00 84 PHE A N 1
ATOM 651 C CA . PHE A 1 84 ? 2.378 -6.942 -21.598 1.00 97.00 84 PHE A CA 1
ATOM 652 C C . PHE A 1 84 ? 3.583 -7.887 -21.626 1.00 97.00 84 PHE A C 1
ATOM 654 O O . PHE A 1 84 ? 4.705 -7.440 -21.866 1.00 97.00 84 PHE A O 1
ATOM 661 N N . ILE A 1 85 ? 3.351 -9.200 -21.533 1.00 95.69 85 ILE A N 1
ATOM 662 C CA . ILE A 1 85 ? 4.421 -10.202 -21.661 1.00 95.69 85 ILE A CA 1
ATOM 663 C C . ILE A 1 85 ? 5.005 -10.289 -23.076 1.00 95.69 85 ILE A C 1
ATOM 665 O O . ILE A 1 85 ? 6.103 -10.811 -23.251 1.00 95.69 85 ILE A O 1
ATOM 669 N N . GLN A 1 86 ? 4.288 -9.817 -24.102 1.00 96.25 86 GLN A N 1
ATOM 670 C CA . GLN A 1 86 ? 4.817 -9.752 -25.468 1.00 96.25 86 GLN A CA 1
ATOM 671 C C . GLN A 1 86 ? 5.772 -8.567 -25.604 1.00 96.25 86 GLN A C 1
ATOM 673 O O . GLN A 1 86 ? 6.840 -8.694 -26.198 1.00 96.25 86 GLN A O 1
ATOM 678 N N . LYS A 1 87 ? 5.411 -7.424 -25.005 1.00 97.62 87 LYS A N 1
ATOM 679 C CA . LYS A 1 87 ? 6.253 -6.225 -24.986 1.00 97.62 87 LYS A CA 1
ATOM 680 C C . LYS A 1 87 ? 7.468 -6.377 -24.071 1.00 97.62 87 LYS A C 1
ATOM 682 O O . LYS A 1 87 ? 8.529 -5.844 -24.389 1.00 97.62 87 LYS A O 1
ATOM 687 N N . VAL A 1 88 ? 7.317 -7.094 -22.957 1.00 96.56 88 VAL A N 1
ATOM 688 C CA . VAL A 1 88 ? 8.349 -7.279 -21.928 1.00 96.56 88 VAL A CA 1
ATOM 689 C C . VAL A 1 88 ? 8.543 -8.783 -21.649 1.00 96.56 88 VAL A C 1
ATOM 691 O O . VAL A 1 88 ? 8.139 -9.282 -20.599 1.00 96.56 88 VAL A O 1
ATOM 694 N N . PRO A 1 89 ? 9.174 -9.546 -22.569 1.00 96.25 89 PRO A N 1
ATOM 695 C CA . PRO A 1 89 ? 9.245 -11.014 -22.492 1.00 96.25 89 PRO A CA 1
ATOM 696 C C . PRO A 1 89 ? 9.935 -11.576 -21.253 1.00 96.25 89 PRO A C 1
ATOM 698 O O . PRO A 1 89 ? 9.668 -12.712 -20.866 1.00 96.25 89 PRO A O 1
ATOM 701 N N . VAL A 1 90 ? 10.799 -10.790 -20.606 1.00 94.94 90 VAL A N 1
ATOM 702 C CA . VAL A 1 90 ? 11.466 -11.185 -19.358 1.00 94.94 90 VAL A CA 1
ATOM 703 C C . VAL A 1 90 ? 10.468 -11.483 -18.231 1.00 94.94 90 VAL A C 1
ATOM 705 O O . VAL A 1 90 ? 10.763 -12.293 -17.355 1.00 94.94 90 VAL A O 1
ATOM 708 N N . LEU A 1 91 ? 9.256 -10.922 -18.302 1.00 95.62 91 LEU A N 1
ATOM 709 C CA . LEU A 1 91 ? 8.171 -11.191 -17.360 1.00 95.62 91 LEU A CA 1
ATOM 710 C C . LEU A 1 91 ? 7.646 -12.631 -17.420 1.00 95.62 91 LEU A C 1
ATOM 712 O O . LEU A 1 91 ? 7.008 -13.072 -16.473 1.00 95.62 91 LEU A O 1
ATOM 716 N N . LYS A 1 92 ? 7.972 -13.412 -18.459 1.00 94.12 92 LYS A N 1
ATOM 717 C CA . LYS A 1 92 ? 7.677 -14.857 -18.489 1.00 94.12 92 LYS A CA 1
ATOM 718 C C . LYS A 1 92 ? 8.411 -15.651 -17.400 1.00 94.12 92 LYS A C 1
ATOM 720 O O . LYS A 1 92 ? 8.084 -16.809 -17.180 1.00 94.12 92 LYS A O 1
ATOM 725 N N . LYS A 1 93 ? 9.389 -15.039 -16.722 1.00 92.44 93 LYS A N 1
ATOM 726 C CA . LYS A 1 93 ? 10.043 -15.593 -15.526 1.00 92.44 93 LYS A CA 1
ATOM 727 C C . LYS A 1 93 ? 9.255 -15.341 -14.231 1.00 92.44 93 LYS A C 1
ATOM 729 O O . LYS A 1 93 ? 9.650 -15.837 -13.186 1.00 92.44 93 LYS A O 1
ATOM 734 N N . MET A 1 94 ? 8.179 -14.554 -14.283 1.00 96.19 94 MET A N 1
ATOM 735 C CA . MET A 1 94 ? 7.341 -14.217 -13.131 1.00 96.19 94 MET A CA 1
ATOM 736 C C . MET A 1 94 ? 6.208 -15.232 -13.005 1.00 96.19 94 MET A C 1
ATOM 738 O O . MET A 1 94 ? 5.069 -14.973 -13.390 1.00 96.19 94 MET A O 1
ATOM 742 N N . VAL A 1 95 ? 6.546 -16.430 -12.546 1.00 96.06 95 VAL A N 1
ATOM 743 C CA . VAL A 1 95 ? 5.627 -17.565 -12.433 1.00 96.06 95 VAL A CA 1
ATOM 744 C C . VAL A 1 95 ? 5.708 -18.119 -11.017 1.00 96.06 95 VAL A C 1
ATOM 746 O O . VAL A 1 95 ? 6.747 -18.038 -10.368 1.00 96.06 95 VAL A O 1
ATOM 749 N N . GLU A 1 96 ? 4.603 -18.664 -10.517 1.00 93.06 96 GLU A N 1
ATOM 750 C CA . GLU A 1 96 ? 4.540 -19.210 -9.163 1.00 93.06 96 GLU A CA 1
ATOM 751 C C . GLU A 1 96 ? 5.600 -20.300 -8.917 1.00 93.06 96 GLU A C 1
ATOM 753 O O . GLU A 1 96 ? 5.765 -21.227 -9.720 1.00 93.06 96 GLU A O 1
ATOM 758 N N . GLY A 1 97 ? 6.301 -20.175 -7.785 1.00 91.62 97 GLY A N 1
ATOM 759 C CA . GLY A 1 97 ? 7.399 -21.051 -7.374 1.00 91.62 97 GLY A CA 1
ATOM 760 C C . GLY A 1 97 ? 8.783 -20.621 -7.871 1.00 91.62 97 GLY A C 1
ATOM 761 O O . GLY A 1 97 ? 9.776 -21.187 -7.420 1.00 91.62 97 GLY A O 1
ATOM 762 N N . GLU A 1 98 ? 8.877 -19.627 -8.759 1.00 94.94 98 GLU A N 1
ATOM 763 C CA . GLU A 1 98 ? 10.166 -19.100 -9.214 1.00 94.94 98 GLU A CA 1
ATOM 764 C C . GLU A 1 98 ? 10.771 -18.140 -8.175 1.00 94.94 98 GLU A C 1
ATOM 766 O O . GLU A 1 98 ? 10.135 -17.138 -7.837 1.00 94.94 98 GLU A O 1
ATOM 771 N N . PRO A 1 99 ? 12.024 -18.348 -7.718 1.00 94.81 99 PRO A N 1
ATOM 772 C CA . PRO A 1 99 ? 12.638 -17.506 -6.687 1.00 94.81 99 PRO A CA 1
ATOM 773 C C . PRO A 1 99 ? 12.698 -16.018 -7.043 1.00 94.81 99 PRO A C 1
ATOM 775 O O . PRO A 1 99 ? 12.563 -15.168 -6.167 1.00 94.81 99 PRO A O 1
ATOM 778 N N . LEU A 1 100 ? 12.873 -15.689 -8.329 1.00 95.56 100 LEU A N 1
ATOM 779 C CA . LEU A 1 100 ? 12.910 -14.300 -8.799 1.00 95.56 100 LEU A CA 1
ATOM 780 C C . LEU A 1 100 ? 11.555 -13.589 -8.662 1.00 95.56 100 LEU A C 1
ATOM 782 O O . LEU A 1 100 ? 11.521 -12.363 -8.600 1.00 95.56 100 LEU A O 1
ATOM 786 N N . ALA A 1 101 ? 10.455 -14.339 -8.617 1.00 96.62 101 ALA A N 1
ATOM 787 C CA . ALA A 1 101 ? 9.110 -13.794 -8.493 1.00 96.62 101 ALA A CA 1
ATOM 788 C C . ALA A 1 101 ? 8.687 -13.560 -7.031 1.00 96.62 101 ALA A C 1
ATOM 790 O O . ALA A 1 101 ? 7.623 -12.992 -6.780 1.00 96.62 101 ALA A O 1
ATOM 791 N N . GLU A 1 102 ? 9.497 -13.995 -6.064 1.00 97.31 102 GLU A N 1
ATOM 792 C CA . GLU A 1 102 ? 9.208 -13.812 -4.646 1.00 97.31 102 GLU A CA 1
ATOM 793 C C . GLU A 1 102 ? 9.589 -12.422 -4.144 1.00 97.31 102 GLU A C 1
ATOM 795 O O . GLU A 1 102 ? 10.531 -11.799 -4.636 1.00 97.31 102 GLU A O 1
ATOM 800 N N . ILE A 1 103 ? 8.831 -11.948 -3.153 1.00 98.12 103 ILE A N 1
ATOM 801 C CA . ILE A 1 103 ? 9.092 -10.682 -2.459 1.00 98.12 103 ILE A CA 1
ATOM 802 C C . ILE A 1 103 ? 10.469 -10.756 -1.798 1.00 98.12 103 ILE A C 1
ATOM 804 O O . ILE A 1 103 ? 10.866 -11.804 -1.283 1.00 98.12 103 ILE A O 1
ATOM 808 N N . VAL A 1 104 ? 11.191 -9.639 -1.831 1.00 98.06 104 VAL A N 1
ATOM 809 C CA . VAL A 1 104 ? 12.545 -9.548 -1.282 1.00 98.06 104 VAL A CA 1
ATOM 810 C C . VAL A 1 104 ? 12.572 -9.893 0.218 1.00 98.06 104 VAL A C 1
ATOM 812 O O . VAL A 1 104 ? 11.692 -9.448 0.967 1.00 98.06 104 VAL A O 1
ATOM 815 N N . PRO A 1 105 ? 13.557 -10.678 0.690 1.00 97.12 105 PRO A N 1
ATOM 816 C CA . PRO A 1 105 ? 13.629 -11.115 2.085 1.00 97.12 105 PRO A CA 1
ATOM 817 C C . PRO A 1 105 ? 13.848 -9.965 3.079 1.00 97.12 105 PRO A C 1
ATOM 819 O O . PRO A 1 105 ? 13.576 -10.134 4.264 1.00 97.12 105 PRO A O 1
ATOM 822 N N . GLU A 1 106 ? 14.307 -8.801 2.617 1.00 96.88 106 GLU A N 1
ATOM 823 C CA . GLU A 1 106 ? 14.478 -7.579 3.407 1.00 96.88 106 GLU A CA 1
ATOM 824 C C . GLU A 1 106 ? 13.140 -6.934 3.804 1.00 96.88 106 GLU A C 1
ATOM 826 O O . GLU A 1 106 ? 13.083 -6.186 4.779 1.00 96.88 106 GLU A O 1
ATOM 831 N N . LEU A 1 107 ? 12.053 -7.232 3.081 1.00 97.44 107 LEU A N 1
ATOM 832 C CA . LEU A 1 107 ? 10.705 -6.720 3.352 1.00 97.44 107 LEU A CA 1
ATOM 833 C C . LEU A 1 107 ? 9.710 -7.874 3.534 1.00 97.44 107 LEU A C 1
ATOM 835 O O . LEU A 1 107 ? 8.700 -7.917 2.825 1.00 97.44 107 LEU A O 1
ATOM 839 N N . PRO A 1 108 ? 9.952 -8.804 4.477 1.00 96.12 108 PRO A N 1
ATOM 840 C CA . PRO A 1 108 ? 9.161 -10.017 4.578 1.00 96.12 108 PRO A CA 1
ATOM 841 C C . PRO A 1 108 ? 7.708 -9.658 4.924 1.00 96.12 108 PRO A C 1
ATOM 843 O O . PRO A 1 108 ? 7.483 -8.937 5.911 1.00 96.12 108 PRO A O 1
ATOM 846 N N . PRO A 1 109 ? 6.722 -10.140 4.146 1.00 96.31 109 PRO A N 1
ATOM 847 C CA . PRO A 1 109 ? 5.320 -9.995 4.501 1.00 96.31 109 PRO A CA 1
ATOM 848 C C . PRO A 1 109 ? 5.014 -10.699 5.824 1.00 96.31 109 PRO A C 1
ATOM 850 O O . PRO A 1 109 ? 5.551 -11.763 6.136 1.00 96.31 109 PRO A O 1
ATOM 853 N N . THR A 1 110 ? 4.117 -10.109 6.596 1.00 95.31 110 THR A N 1
ATOM 854 C CA . THR A 1 110 ? 3.574 -10.659 7.839 1.00 95.31 110 THR A CA 1
ATOM 855 C C . THR A 1 110 ? 2.162 -11.196 7.617 1.00 95.31 110 THR A C 1
ATOM 857 O O . THR A 1 110 ? 1.554 -10.981 6.572 1.00 95.31 110 THR A O 1
ATOM 860 N N . GLN A 1 111 ? 1.598 -11.877 8.618 1.00 93.44 111 GLN A N 1
ATOM 861 C CA . GLN A 1 111 ? 0.230 -12.409 8.533 1.00 93.44 111 GLN A CA 1
ATOM 862 C C . GLN A 1 111 ? -0.853 -11.324 8.409 1.00 93.44 111 GLN A C 1
ATOM 864 O O . GLN A 1 111 ? -1.961 -11.628 7.978 1.00 93.44 111 GLN A O 1
ATOM 869 N N . SER A 1 112 ? -0.559 -10.082 8.805 1.00 90.81 112 SER A N 1
ATOM 870 C CA . SER A 1 112 ? -1.475 -8.946 8.658 1.00 90.81 112 SER A CA 1
ATOM 871 C C . SER A 1 112 ? -1.384 -8.257 7.298 1.00 90.81 112 SER A C 1
ATOM 873 O O . SER A 1 112 ? -2.234 -7.422 6.992 1.00 90.81 112 SER A O 1
ATOM 875 N N . ASP A 1 113 ? -0.360 -8.572 6.503 1.00 97.12 113 ASP A N 1
ATOM 876 C CA . ASP A 1 113 ? -0.121 -7.915 5.223 1.00 97.12 113 ASP A CA 1
ATOM 877 C C . ASP A 1 113 ? -0.948 -8.581 4.116 1.00 97.12 113 ASP A C 1
ATOM 879 O O . ASP A 1 113 ? -1.216 -9.784 4.137 1.00 97.12 113 ASP A O 1
ATOM 883 N N . ILE A 1 114 ? -1.351 -7.795 3.117 1.00 97.75 114 ILE A N 1
ATOM 884 C CA . ILE A 1 114 ? -2.134 -8.288 1.976 1.00 97.75 114 ILE A CA 1
ATOM 885 C C . ILE A 1 114 ? -1.229 -8.356 0.752 1.00 97.75 114 ILE A C 1
ATOM 887 O O . ILE A 1 114 ? -0.617 -7.358 0.383 1.00 97.75 114 ILE A O 1
ATOM 891 N N . ILE A 1 115 ? -1.177 -9.507 0.083 1.00 98.38 115 ILE A N 1
ATOM 892 C CA . ILE A 1 115 ? -0.431 -9.671 -1.170 1.00 98.38 115 ILE A CA 1
ATOM 893 C C . ILE A 1 115 ? -1.416 -9.667 -2.341 1.00 98.38 115 ILE A C 1
ATOM 895 O O . ILE A 1 115 ? -2.272 -10.543 -2.451 1.00 98.38 115 ILE A O 1
ATOM 899 N N . ILE A 1 116 ? -1.276 -8.688 -3.231 1.00 98.38 116 ILE A N 1
ATOM 900 C CA . ILE A 1 116 ? -2.047 -8.558 -4.464 1.00 98.38 116 ILE A CA 1
ATOM 901 C C . ILE A 1 116 ? -1.229 -9.107 -5.632 1.00 98.38 116 ILE A C 1
ATOM 903 O O . ILE A 1 116 ? -0.145 -8.615 -5.952 1.00 98.38 116 ILE A O 1
ATOM 907 N N . ILE A 1 117 ? -1.769 -10.119 -6.304 1.00 98.12 117 ILE A N 1
ATOM 908 C CA . ILE A 1 117 ? -1.191 -10.643 -7.541 1.00 98.12 117 ILE A CA 1
ATOM 909 C C . ILE A 1 117 ? -1.740 -9.852 -8.726 1.00 98.12 117 ILE A C 1
ATOM 911 O O . ILE A 1 117 ? -2.950 -9.646 -8.822 1.00 98.12 117 ILE A O 1
ATOM 915 N N . LYS A 1 118 ? -0.858 -9.423 -9.633 1.00 98.06 118 LYS A N 1
ATOM 916 C CA . LYS A 1 118 ? -1.233 -8.667 -10.837 1.00 98.06 118 LYS A CA 1
ATOM 917 C C . LYS A 1 118 ? -0.562 -9.206 -12.097 1.00 98.06 118 LYS A C 1
ATOM 919 O O . LYS A 1 118 ? 0.532 -9.759 -12.041 1.00 98.06 118 LYS A O 1
ATOM 924 N N . GLN A 1 119 ? -1.193 -8.982 -13.247 1.00 97.50 119 GLN A N 1
ATOM 925 C CA . GLN A 1 119 ? -0.661 -9.354 -14.569 1.00 97.50 119 GLN A CA 1
ATOM 926 C C . GLN A 1 119 ? -0.201 -8.140 -15.387 1.00 97.50 119 GLN A C 1
ATOM 928 O O . GLN A 1 119 ? 0.367 -8.292 -16.462 1.00 97.50 119 GLN A O 1
ATOM 933 N N . TYR A 1 120 ? -0.439 -6.922 -14.900 1.00 98.19 120 TYR A N 1
ATOM 934 C CA . TYR A 1 120 ? -0.145 -5.686 -15.623 1.00 98.19 120 TYR A CA 1
ATOM 935 C C . TYR A 1 120 ? 0.627 -4.697 -14.745 1.00 98.19 120 TYR A C 1
ATOM 937 O O . TYR A 1 120 ? 0.943 -4.975 -13.586 1.00 98.19 120 TYR A O 1
ATOM 945 N N . ALA A 1 121 ? 1.004 -3.555 -15.328 1.00 98.38 121 ALA A N 1
ATOM 946 C CA . ALA A 1 121 ? 1.859 -2.574 -14.667 1.00 98.38 121 ALA A CA 1
ATOM 947 C C . ALA A 1 121 ? 1.214 -2.015 -13.388 1.00 98.38 121 ALA A C 1
ATOM 949 O O . ALA A 1 121 ? 1.820 -2.093 -12.319 1.00 98.38 121 ALA A O 1
ATOM 950 N N . SER A 1 122 ? -0.014 -1.501 -13.489 1.00 98.81 122 SER A N 1
ATOM 951 C CA . SER A 1 122 ? -0.740 -0.948 -12.344 1.00 98.81 122 SER A CA 1
ATOM 952 C C . SER A 1 122 ? -1.125 -2.034 -11.344 1.00 98.81 122 SER A C 1
ATOM 954 O O . SER A 1 122 ? -1.634 -3.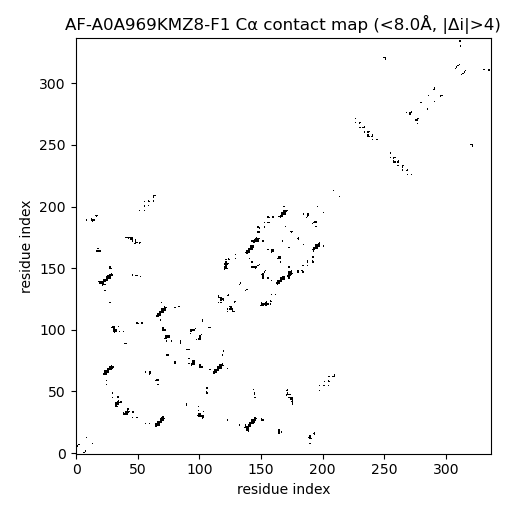090 -11.718 1.00 98.81 122 SER A O 1
ATOM 956 N N . ALA A 1 123 ? -0.945 -1.730 -10.062 1.00 98.75 123 ALA A N 1
ATOM 957 C CA . ALA A 1 123 ? -1.413 -2.533 -8.944 1.00 98.75 123 ALA A CA 1
ATOM 958 C C . ALA A 1 123 ? -2.946 -2.664 -8.882 1.00 98.75 123 ALA A C 1
ATOM 960 O O . ALA A 1 123 ? -3.447 -3.584 -8.239 1.00 98.75 123 ALA A O 1
ATOM 961 N N . PHE A 1 124 ? -3.684 -1.772 -9.548 1.00 98.81 124 PHE A N 1
ATOM 962 C CA . PHE A 1 124 ? -5.149 -1.749 -9.569 1.00 98.81 124 PHE A CA 1
ATOM 963 C C . PHE A 1 124 ? -5.758 -2.492 -10.755 1.00 98.81 124 PHE A C 1
ATOM 965 O O . PHE A 1 124 ? -6.864 -3.024 -10.654 1.00 98.81 124 PHE A O 1
ATOM 972 N N . PHE A 1 125 ? -5.073 -2.503 -11.897 1.00 98.50 125 PHE A N 1
ATOM 973 C CA . PHE A 1 125 ? -5.663 -2.982 -13.139 1.00 98.50 125 PHE A CA 1
ATOM 974 C C . PHE A 1 125 ? -5.900 -4.496 -13.097 1.00 98.50 125 PHE A C 1
ATOM 976 O O . PHE A 1 125 ? -4.958 -5.289 -13.106 1.00 98.50 125 PHE A O 1
ATOM 983 N N . GLY A 1 126 ? -7.176 -4.890 -13.077 1.00 97.44 126 GLY A N 1
ATOM 984 C CA . GLY A 1 126 ? -7.585 -6.293 -13.011 1.00 97.44 126 GLY A CA 1
ATOM 985 C C . GLY A 1 126 ? -7.359 -6.953 -11.646 1.00 97.44 126 GLY A C 1
ATOM 986 O O . GLY A 1 126 ? -7.317 -8.178 -11.584 1.00 97.44 126 GLY A O 1
ATOM 987 N N . THR A 1 127 ? -7.209 -6.179 -10.564 1.00 98.62 127 THR A N 1
ATOM 988 C CA . THR A 1 127 ? -6.995 -6.706 -9.204 1.00 98.62 127 THR A CA 1
ATOM 989 C C . THR A 1 127 ? -8.098 -6.266 -8.237 1.00 98.62 127 THR A C 1
ATOM 991 O O . THR A 1 127 ? -8.926 -5.410 -8.547 1.00 98.62 127 THR A O 1
ATOM 994 N N . SER A 1 128 ? -8.104 -6.826 -7.023 1.00 98.00 128 SER A N 1
ATOM 995 C CA . SER A 1 128 ? -9.022 -6.412 -5.954 1.00 98.00 128 SER A CA 1
ATOM 996 C C . SER A 1 128 ? -8.571 -5.159 -5.192 1.00 98.00 128 SER A C 1
ATOM 998 O O . SER A 1 128 ? -9.278 -4.739 -4.279 1.00 98.00 128 SER A O 1
ATOM 1000 N N . LEU A 1 129 ? -7.421 -4.556 -5.529 1.00 98.75 129 LEU A N 1
ATOM 1001 C CA . LEU A 1 129 ? -6.770 -3.539 -4.695 1.00 98.75 129 LEU A CA 1
ATOM 1002 C C . LEU A 1 129 ? -7.685 -2.350 -4.365 1.00 98.75 129 LEU A C 1
ATOM 1004 O O . LEU A 1 129 ? -7.773 -1.971 -3.200 1.00 98.75 129 LEU A O 1
ATOM 1008 N N . ALA A 1 130 ? -8.396 -1.793 -5.354 1.00 98.56 130 ALA A N 1
ATOM 1009 C CA . ALA A 1 130 ? -9.318 -0.676 -5.127 1.00 98.56 130 ALA A CA 1
ATOM 1010 C C . ALA A 1 130 ? -10.402 -1.047 -4.107 1.00 98.56 130 ALA A C 1
ATOM 1012 O O . ALA A 1 130 ? -10.556 -0.372 -3.094 1.00 98.56 130 ALA A O 1
ATOM 1013 N N . ALA A 1 131 ? -11.098 -2.165 -4.334 1.00 98.38 131 ALA A N 1
ATOM 1014 C CA . ALA A 1 131 ? -12.145 -2.642 -3.437 1.00 98.38 131 ALA A CA 1
ATOM 1015 C C . ALA A 1 131 ? -11.600 -2.918 -2.026 1.00 98.38 131 ALA A C 1
ATOM 1017 O O . ALA A 1 131 ? -12.228 -2.539 -1.038 1.00 98.38 131 ALA A O 1
ATOM 1018 N N . THR A 1 132 ? -10.408 -3.511 -1.925 1.00 98.38 132 THR A N 1
ATOM 1019 C CA . THR A 1 132 ? -9.726 -3.760 -0.653 1.00 98.38 132 THR A CA 1
ATOM 1020 C C . THR A 1 132 ? -9.454 -2.448 0.092 1.00 98.38 132 THR A C 1
ATOM 1022 O O . THR A 1 132 ? -9.900 -2.296 1.230 1.00 98.38 132 THR A O 1
ATOM 1025 N N . LEU A 1 133 ? -8.809 -1.464 -0.544 1.00 98.56 133 LEU A N 1
ATOM 1026 C CA . LEU A 1 133 ? -8.508 -0.159 0.060 1.00 98.56 133 LEU A CA 1
ATOM 1027 C C . LEU A 1 133 ? -9.779 0.611 0.452 1.00 98.56 133 LEU A C 1
ATOM 1029 O O . LEU A 1 133 ? -9.859 1.132 1.567 1.00 98.56 133 LEU A O 1
ATOM 1033 N N . THR A 1 134 ? -10.798 0.622 -0.412 1.00 98.06 134 THR A N 1
ATOM 1034 C CA . THR A 1 134 ? -12.099 1.246 -0.131 1.00 98.06 134 THR A CA 1
ATOM 1035 C C . THR A 1 134 ? -12.798 0.581 1.050 1.00 98.06 134 THR A C 1
ATOM 1037 O O . THR A 1 134 ? -13.296 1.280 1.929 1.00 98.06 134 THR A O 1
ATOM 1040 N N . SER A 1 135 ? -12.801 -0.754 1.131 1.00 97.50 135 SER A N 1
ATOM 1041 C CA . SER A 1 135 ? -13.422 -1.475 2.253 1.00 97.50 135 SER A CA 1
ATOM 1042 C C . SER A 1 135 ? -12.732 -1.184 3.591 1.00 97.50 135 SER A C 1
ATOM 1044 O O . SER A 1 135 ? -13.383 -1.120 4.632 1.00 97.50 135 SER A O 1
ATOM 1046 N N . MET A 1 136 ? -11.421 -0.926 3.559 1.00 96.38 136 MET A N 1
ATOM 1047 C CA . MET A 1 136 ? -10.645 -0.477 4.714 1.00 96.38 136 MET A CA 1
ATOM 1048 C C . MET A 1 136 ? -10.821 1.021 5.008 1.00 96.38 136 MET A C 1
ATOM 1050 O O . MET A 1 136 ? -10.327 1.495 6.031 1.00 96.38 136 MET A O 1
ATOM 1054 N N . GLY A 1 137 ? -11.519 1.782 4.161 1.00 97.25 137 GLY A N 1
ATOM 1055 C CA . GLY A 1 137 ? -11.697 3.230 4.294 1.00 97.25 137 GLY A CA 1
ATOM 1056 C C . GLY A 1 137 ? -10.405 4.031 4.115 1.00 97.25 137 GLY A C 1
ATOM 1057 O O . GLY A 1 137 ? -10.285 5.106 4.700 1.00 97.25 137 GLY A O 1
ATOM 1058 N N . ILE A 1 138 ? -9.424 3.488 3.389 1.00 98.38 138 ILE A N 1
ATOM 1059 C CA . ILE A 1 138 ? -8.164 4.177 3.091 1.00 98.38 138 ILE A CA 1
ATOM 1060 C C . ILE A 1 138 ? -8.449 5.385 2.200 1.00 98.38 138 ILE A C 1
ATOM 1062 O O . ILE A 1 138 ? -9.194 5.275 1.231 1.00 98.38 138 ILE A O 1
ATOM 1066 N N . ASP A 1 139 ? -7.834 6.524 2.513 1.00 98.31 139 ASP A N 1
ATOM 1067 C CA . ASP A 1 139 ? -7.906 7.737 1.688 1.00 98.31 139 ASP A CA 1
ATOM 1068 C C . ASP A 1 139 ? -6.549 8.146 1.096 1.00 98.31 139 ASP A C 1
ATOM 1070 O O . ASP A 1 139 ? -6.496 8.974 0.186 1.00 98.31 139 ASP A O 1
ATOM 1074 N N . THR A 1 140 ? -5.458 7.560 1.597 1.00 98.75 140 THR A N 1
ATOM 1075 C CA . THR A 1 140 ? -4.084 7.907 1.227 1.00 98.75 140 THR A CA 1
ATOM 1076 C C . THR A 1 140 ? -3.269 6.651 0.976 1.00 98.75 140 THR A C 1
ATOM 1078 O O . THR A 1 140 ? -3.232 5.745 1.805 1.00 98.75 140 THR A O 1
ATOM 1081 N N . ILE A 1 141 ? -2.571 6.612 -0.150 1.00 98.75 141 ILE A N 1
ATOM 1082 C CA . ILE A 1 141 ? -1.650 5.536 -0.498 1.00 98.75 141 ILE A CA 1
ATOM 1083 C C . ILE A 1 141 ? -0.244 6.106 -0.477 1.00 98.75 141 ILE A C 1
ATOM 1085 O O . ILE A 1 141 ? 0.075 7.013 -1.243 1.00 98.75 141 ILE A O 1
ATOM 1089 N N . ILE A 1 142 ? 0.598 5.542 0.379 1.00 98.94 142 ILE A N 1
ATOM 1090 C CA . ILE A 1 142 ? 2.040 5.755 0.339 1.00 98.94 142 ILE A CA 1
ATOM 1091 C C . ILE A 1 142 ? 2.603 4.709 -0.622 1.00 98.94 142 ILE A C 1
ATOM 1093 O O . ILE A 1 142 ? 2.681 3.524 -0.297 1.00 98.94 142 ILE A O 1
ATOM 1097 N N . LEU A 1 143 ? 2.915 5.150 -1.834 1.00 98.94 143 LEU A N 1
ATOM 1098 C CA . LEU A 1 143 ? 3.290 4.308 -2.958 1.00 98.94 143 LEU A CA 1
ATOM 1099 C C . LEU A 1 143 ? 4.812 4.153 -3.017 1.00 98.94 143 LEU A C 1
ATOM 1101 O O . LEU A 1 143 ? 5.536 5.102 -3.311 1.00 98.94 143 LEU A O 1
ATOM 1105 N N . THR A 1 144 ? 5.278 2.938 -2.757 1.00 98.94 144 THR A N 1
ATOM 1106 C CA . THR A 1 144 ? 6.690 2.524 -2.766 1.00 98.94 144 THR A CA 1
ATOM 1107 C C . THR A 1 144 ? 6.879 1.393 -3.769 1.00 98.94 144 THR A C 1
ATOM 1109 O O . THR A 1 144 ? 5.894 0.765 -4.163 1.00 98.94 144 THR A O 1
ATOM 1112 N N . GLY A 1 145 ? 8.109 1.108 -4.198 1.00 98.75 145 GLY A N 1
ATOM 1113 C CA . GLY A 1 145 ? 8.366 -0.019 -5.098 1.00 98.75 145 GLY A CA 1
ATOM 1114 C C . GLY A 1 145 ? 9.128 0.321 -6.376 1.00 98.75 145 GLY A C 1
ATOM 1115 O O . GLY A 1 145 ? 9.810 1.340 -6.488 1.00 98.75 145 GLY A O 1
ATOM 1116 N N . CYS A 1 146 ? 8.985 -0.536 -7.383 1.00 98.44 146 CYS A N 1
ATOM 1117 C CA . CYS A 1 146 ? 9.617 -0.362 -8.684 1.00 98.44 146 CYS A CA 1
ATOM 1118 C C . CYS A 1 146 ? 8.743 -0.901 -9.840 1.00 98.44 146 CYS A C 1
ATOM 1120 O O . CYS A 1 146 ? 7.806 -1.661 -9.632 1.00 98.44 146 CYS A O 1
ATOM 1122 N N . SER A 1 147 ? 8.974 -0.504 -11.093 1.00 98.56 147 SER A N 1
ATOM 1123 C CA . SER A 1 147 ? 9.834 0.613 -11.496 1.00 98.56 147 SER A CA 1
ATOM 1124 C C . SER A 1 147 ? 9.078 1.945 -11.504 1.00 98.56 147 SER A C 1
ATOM 1126 O O . SER A 1 147 ? 7.873 1.980 -11.775 1.00 98.56 147 SER A O 1
ATOM 1128 N N . THR A 1 148 ? 9.783 3.050 -11.248 1.00 98.88 148 THR A N 1
ATOM 1129 C CA . THR A 1 148 ? 9.223 4.413 -11.254 1.00 98.88 148 THR A CA 1
ATOM 1130 C C . THR A 1 148 ? 8.469 4.731 -12.548 1.00 98.88 148 THR A C 1
ATOM 1132 O O . THR A 1 148 ? 7.324 5.176 -12.505 1.00 98.88 148 THR A O 1
ATOM 1135 N N . SER A 1 149 ? 9.073 4.445 -13.704 1.00 98.62 149 SER A N 1
ATOM 1136 C CA . SER A 1 149 ? 8.494 4.700 -15.030 1.00 98.62 149 SER A CA 1
ATOM 1137 C C . SER A 1 149 ? 7.492 3.654 -15.517 1.00 98.62 149 SER A C 1
ATOM 1139 O O . SER A 1 149 ? 6.846 3.854 -16.545 1.00 98.62 149 SER A O 1
ATOM 1141 N N . GLY A 1 150 ? 7.351 2.544 -14.794 1.00 98.56 150 GLY A N 1
ATOM 1142 C CA . GLY A 1 150 ? 6.446 1.451 -15.127 1.00 98.56 150 GLY A CA 1
ATOM 1143 C C . GLY A 1 150 ? 5.337 1.314 -14.095 1.00 98.56 150 GLY A C 1
ATOM 1144 O O . GLY A 1 150 ? 4.350 2.052 -14.114 1.00 98.56 150 GLY A O 1
ATOM 1145 N N . CYS A 1 151 ? 5.490 0.334 -13.204 1.00 98.75 151 CYS A N 1
ATOM 1146 C CA . CYS A 1 151 ? 4.453 -0.066 -12.257 1.00 98.75 151 CYS A CA 1
ATOM 1147 C C . CYS A 1 151 ? 4.083 1.043 -11.263 1.00 98.75 151 CYS A C 1
ATOM 1149 O O . CYS A 1 151 ? 2.908 1.171 -10.921 1.00 98.75 151 CYS A O 1
ATOM 1151 N N . ILE A 1 152 ? 5.039 1.878 -10.842 1.00 98.88 152 ILE A N 1
ATOM 1152 C CA . ILE A 1 152 ? 4.774 2.996 -9.927 1.00 98.88 152 ILE A CA 1
ATOM 1153 C C . ILE A 1 152 ? 3.932 4.063 -10.616 1.00 98.88 152 ILE A C 1
ATOM 1155 O O . ILE A 1 152 ? 2.849 4.369 -10.129 1.00 98.88 152 ILE A O 1
ATOM 1159 N N . ARG A 1 153 ? 4.353 4.583 -11.777 1.00 98.88 153 ARG A N 1
ATOM 1160 C CA . ARG A 1 153 ? 3.543 5.557 -12.524 1.00 98.88 153 ARG A CA 1
ATOM 1161 C C . ARG A 1 153 ? 2.154 5.021 -12.853 1.00 98.88 153 ARG A C 1
ATOM 1163 O O . ARG A 1 153 ? 1.180 5.741 -12.663 1.00 98.88 153 ARG A O 1
ATOM 1170 N N . ALA A 1 154 ? 2.054 3.781 -13.332 1.00 98.94 154 ALA A N 1
ATOM 1171 C CA . ALA A 1 154 ? 0.765 3.179 -13.660 1.00 98.94 154 ALA A CA 1
ATOM 1172 C C . ALA A 1 154 ? -0.153 3.109 -12.427 1.00 98.94 154 ALA A C 1
ATOM 1174 O O . ALA A 1 154 ? -1.313 3.501 -12.496 1.00 98.94 154 ALA A O 1
ATOM 1175 N N . SER A 1 155 ? 0.388 2.687 -11.280 1.00 98.94 155 SER A N 1
ATOM 1176 C CA . SER A 1 155 ? -0.366 2.624 -10.023 1.00 98.94 155 SER A CA 1
ATOM 1177 C C . SER A 1 155 ? -0.694 4.007 -9.456 1.00 98.94 155 SER A C 1
ATOM 1179 O O . SER A 1 155 ? -1.724 4.157 -8.811 1.00 98.94 155 SER A O 1
ATOM 1181 N N . ALA A 1 156 ? 0.146 5.019 -9.689 1.00 98.88 156 ALA A N 1
ATOM 1182 C CA . ALA A 1 156 ? -0.121 6.394 -9.275 1.00 98.88 156 ALA A CA 1
ATOM 1183 C C . ALA A 1 156 ? -1.298 6.998 -10.053 1.00 98.88 156 ALA A C 1
ATOM 1185 O O . ALA A 1 156 ? -2.192 7.593 -9.454 1.00 98.88 156 ALA A O 1
ATOM 1186 N N . VAL A 1 157 ? -1.326 6.801 -11.376 1.00 98.88 157 VAL A N 1
ATOM 1187 C CA . VAL A 1 157 ? -2.444 7.239 -12.224 1.00 98.88 157 VAL A CA 1
ATOM 1188 C C . VAL A 1 157 ? -3.740 6.561 -11.783 1.00 98.88 157 VAL A C 1
ATOM 1190 O O . VAL A 1 157 ? -4.707 7.258 -11.483 1.00 98.88 157 VAL A O 1
ATOM 1193 N N . ASP A 1 158 ? -3.746 5.231 -11.671 1.00 98.88 158 ASP A N 1
ATOM 1194 C CA . ASP A 1 158 ? -4.948 4.497 -11.265 1.00 98.88 158 ASP A CA 1
ATOM 1195 C C . ASP A 1 158 ? -5.365 4.842 -9.829 1.00 98.88 158 ASP A C 1
ATOM 1197 O O . ASP A 1 158 ? -6.545 5.045 -9.564 1.00 98.88 158 ASP A O 1
ATOM 1201 N N . GLY A 1 159 ? -4.417 4.965 -8.896 1.00 98.75 159 GLY A N 1
ATOM 1202 C CA . GLY A 1 159 ? -4.702 5.337 -7.510 1.00 98.75 159 GLY A CA 1
ATOM 1203 C C . GLY A 1 159 ? -5.444 6.669 -7.415 1.00 98.75 159 GLY A C 1
ATOM 1204 O O . GLY A 1 159 ? -6.458 6.760 -6.722 1.00 98.75 159 GLY A O 1
ATOM 1205 N N . MET A 1 160 ? -5.004 7.668 -8.184 1.00 98.56 160 MET A N 1
ATOM 1206 C CA . MET A 1 160 ? -5.710 8.943 -8.313 1.00 98.56 160 MET A CA 1
ATOM 1207 C C . MET A 1 160 ? -7.095 8.768 -8.952 1.00 98.56 160 MET A C 1
ATOM 1209 O O . MET A 1 160 ? -8.073 9.313 -8.441 1.00 98.56 160 MET A O 1
ATOM 1213 N N . GLN A 1 161 ? -7.214 7.970 -10.017 1.00 98.62 161 GLN A N 1
ATOM 1214 C CA . GLN A 1 161 ? -8.492 7.724 -10.699 1.00 98.62 161 GLN A CA 1
ATOM 1215 C C . GLN A 1 161 ? -9.524 7.004 -9.819 1.00 98.62 161 GLN A C 1
ATOM 1217 O O . GLN A 1 161 ? -10.719 7.269 -9.941 1.00 98.62 161 GLN A O 1
ATOM 1222 N N . TYR A 1 162 ? -9.080 6.141 -8.903 1.00 98.62 162 TYR A N 1
ATOM 1223 C CA . TYR A 1 162 ? -9.930 5.510 -7.889 1.00 98.62 162 TYR A CA 1
ATOM 1224 C C . TYR A 1 162 ? -10.210 6.413 -6.673 1.00 98.62 162 TYR A C 1
ATOM 1226 O O . TYR A 1 162 ? -10.926 6.004 -5.760 1.00 98.62 162 TYR A O 1
ATOM 1234 N N . GLY A 1 163 ? -9.698 7.649 -6.663 1.00 98.06 163 GLY A N 1
ATOM 1235 C CA . GLY A 1 163 ? -10.005 8.661 -5.652 1.00 98.06 163 GLY A CA 1
ATOM 1236 C C . GLY A 1 163 ? -9.088 8.655 -4.427 1.00 98.06 163 GLY A C 1
ATOM 1237 O O . GLY A 1 163 ? -9.428 9.277 -3.420 1.00 98.06 163 GLY A O 1
ATOM 1238 N N . PHE A 1 164 ? -7.935 7.985 -4.487 1.00 98.75 164 PHE A N 1
ATOM 1239 C CA . PHE A 1 164 ? -6.956 7.986 -3.402 1.00 98.75 164 PHE A CA 1
ATOM 1240 C C . PHE A 1 164 ? -5.939 9.119 -3.563 1.00 98.75 164 PHE A C 1
ATOM 1242 O O . PHE A 1 164 ? -5.497 9.443 -4.666 1.00 98.75 164 PHE A O 1
ATOM 1249 N N . ARG A 1 165 ? -5.498 9.691 -2.440 1.00 98.75 165 ARG A N 1
ATOM 1250 C CA . ARG A 1 165 ? -4.333 10.583 -2.407 1.00 98.75 165 ARG A CA 1
ATOM 1251 C C . ARG A 1 165 ? -3.076 9.743 -2.573 1.00 98.75 165 ARG A C 1
ATOM 1253 O O . ARG A 1 165 ? -2.757 8.951 -1.689 1.00 98.75 165 ARG A O 1
ATOM 1260 N N . VAL A 1 166 ? -2.366 9.905 -3.682 1.00 98.81 166 VAL A N 1
ATOM 1261 C CA . VAL A 1 166 ? -1.114 9.182 -3.926 1.00 98.81 166 VAL A CA 1
ATOM 1262 C C . VAL A 1 166 ? 0.057 10.015 -3.421 1.00 98.81 166 VAL A C 1
ATOM 1264 O O . VAL A 1 166 ? 0.267 11.137 -3.876 1.00 98.81 166 VAL A O 1
ATOM 1267 N N . ILE A 1 167 ? 0.820 9.454 -2.488 1.00 98.94 167 ILE A N 1
ATOM 1268 C CA . ILE A 1 167 ? 2.051 10.034 -1.960 1.00 98.94 167 ILE A CA 1
ATOM 1269 C C . ILE A 1 167 ? 3.207 9.116 -2.337 1.00 98.94 167 ILE A C 1
ATOM 1271 O O . ILE A 1 167 ? 3.202 7.939 -1.982 1.00 98.94 167 ILE A O 1
ATOM 1275 N N . VAL A 1 168 ? 4.203 9.643 -3.041 1.00 98.94 168 VAL A N 1
ATOM 1276 C CA . VAL A 1 168 ? 5.380 8.888 -3.480 1.00 98.94 168 VAL A CA 1
ATOM 1277 C C . VAL A 1 168 ? 6.602 9.388 -2.709 1.00 98.94 168 VAL A C 1
ATOM 1279 O O . VAL A 1 168 ? 7.072 10.493 -2.989 1.00 98.94 168 VAL A O 1
ATOM 1282 N N . PRO A 1 169 ? 7.145 8.618 -1.747 1.00 98.88 169 PRO A N 1
ATOM 1283 C CA . PRO A 1 169 ? 8.423 8.953 -1.139 1.00 98.88 169 PRO A CA 1
ATOM 1284 C C . PRO A 1 169 ? 9.522 8.669 -2.162 1.00 98.88 169 PRO A C 1
ATOM 1286 O O . PRO A 1 169 ? 9.742 7.511 -2.525 1.00 98.88 169 PRO A O 1
ATOM 1289 N N . ARG A 1 170 ? 10.199 9.718 -2.637 1.00 98.81 170 ARG A N 1
ATOM 1290 C CA . ARG A 1 170 ? 11.194 9.660 -3.720 1.00 98.81 170 ARG A CA 1
ATOM 1291 C C . ARG A 1 170 ? 12.227 8.554 -3.512 1.00 98.81 170 ARG A C 1
ATOM 1293 O O . ARG A 1 170 ? 12.508 7.804 -4.435 1.00 98.81 170 ARG A O 1
ATOM 1300 N N . GLU A 1 171 ? 12.752 8.426 -2.300 1.00 98.75 171 GLU A N 1
ATOM 1301 C CA . GLU A 1 171 ? 13.798 7.465 -1.944 1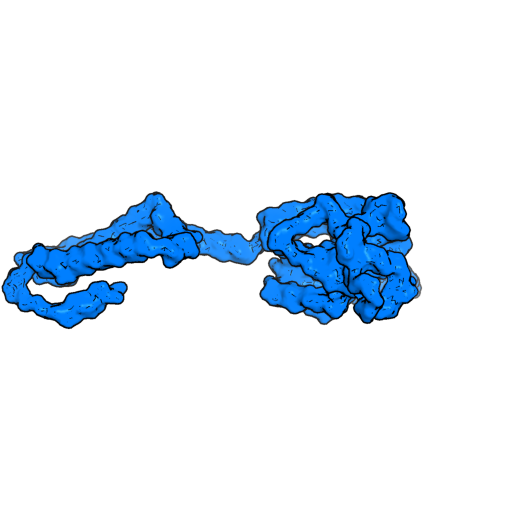.00 98.75 171 GLU A CA 1
ATOM 1302 C C . GLU A 1 171 ? 13.273 6.030 -1.790 1.00 98.75 171 GLU A C 1
ATOM 1304 O O . GLU A 1 171 ? 14.059 5.100 -1.665 1.00 98.75 171 GLU A O 1
ATOM 1309 N N . CYS A 1 172 ? 11.952 5.833 -1.770 1.00 98.88 172 CYS A N 1
ATOM 1310 C CA . CYS A 1 172 ? 11.300 4.524 -1.656 1.00 98.88 172 CYS A CA 1
ATOM 1311 C C . CYS A 1 172 ? 10.761 4.016 -3.000 1.00 98.88 172 CYS A C 1
ATOM 1313 O O . CYS A 1 172 ? 10.069 2.996 -3.047 1.00 98.88 172 CYS A O 1
ATOM 1315 N N . VAL A 1 173 ? 11.059 4.721 -4.094 1.00 98.88 173 VAL A N 1
ATOM 1316 C CA . VAL A 1 173 ? 10.799 4.253 -5.452 1.00 98.88 173 VAL A CA 1
ATOM 1317 C C . VAL A 1 173 ? 12.071 4.292 -6.273 1.00 98.88 173 VAL A C 1
ATOM 1319 O O . VAL A 1 173 ? 12.911 5.165 -6.094 1.00 98.88 173 VAL A O 1
ATOM 1322 N N . ALA A 1 174 ? 12.214 3.352 -7.197 1.00 98.69 174 ALA A N 1
ATOM 1323 C CA . ALA A 1 174 ? 13.405 3.277 -8.029 1.00 98.69 174 ALA A CA 1
ATOM 1324 C C . ALA A 1 174 ? 13.091 2.780 -9.433 1.00 98.69 174 ALA A C 1
ATOM 1326 O O . ALA A 1 174 ? 12.062 2.152 -9.696 1.00 98.69 174 ALA A O 1
ATOM 1327 N N . ASP A 1 175 ? 14.012 3.063 -10.341 1.00 98.38 175 ASP A N 1
ATOM 1328 C CA . ASP A 1 175 ? 14.007 2.555 -11.701 1.00 98.38 175 ASP A CA 1
ATOM 1329 C C . ASP A 1 175 ? 15.380 1.971 -12.032 1.00 98.38 175 ASP A C 1
ATOM 1331 O O . ASP A 1 175 ? 16.323 2.045 -11.252 1.00 98.38 175 ASP A O 1
ATOM 1335 N N . ARG A 1 176 ? 15.499 1.399 -13.222 1.00 95.38 176 ARG A N 1
ATOM 1336 C CA . ARG A 1 176 ? 16.753 0.864 -13.746 1.00 95.38 176 ARG A CA 1
ATOM 1337 C C . ARG A 1 176 ? 17.698 1.954 -14.248 1.00 95.38 176 ARG A C 1
ATOM 1339 O O . ARG A 1 176 ? 18.839 1.656 -14.588 1.00 95.38 176 ARG A O 1
ATOM 1346 N N . HIS A 1 177 ? 17.199 3.181 -14.392 1.00 97.38 177 HIS A N 1
ATOM 1347 C CA . HIS A 1 177 ? 17.951 4.309 -14.923 1.00 97.38 177 HIS A CA 1
ATOM 1348 C C . HIS A 1 177 ? 17.361 5.650 -14.455 1.00 97.38 177 HIS A C 1
ATOM 1350 O O . HIS A 1 177 ? 16.140 5.823 -14.423 1.00 97.38 177 HIS A O 1
ATOM 1356 N N . ALA A 1 178 ? 18.229 6.628 -14.182 1.00 97.62 178 ALA A N 1
ATOM 1357 C CA . ALA A 1 178 ? 17.853 7.935 -13.635 1.00 97.62 178 ALA A CA 1
ATOM 1358 C C . ALA A 1 178 ? 16.940 8.763 -14.562 1.00 97.62 178 ALA A C 1
ATOM 1360 O O . ALA A 1 178 ? 15.990 9.383 -14.104 1.00 97.62 178 ALA A O 1
ATOM 1361 N N . GLY A 1 179 ? 17.184 8.747 -15.879 1.00 98.50 179 GLY A N 1
ATOM 1362 C CA . GLY A 1 179 ? 16.369 9.498 -16.852 1.00 98.50 179 GLY A CA 1
ATOM 1363 C C . GLY A 1 179 ? 14.862 9.186 -16.773 1.00 98.50 179 GLY A C 1
ATOM 1364 O O . GLY A 1 179 ? 14.072 10.090 -16.498 1.00 98.50 179 GLY A O 1
ATOM 1365 N N . PRO A 1 180 ? 14.441 7.918 -16.968 1.00 98.62 180 PRO A N 1
ATOM 1366 C CA . PRO A 1 180 ? 13.054 7.510 -16.753 1.00 98.62 180 PRO A CA 1
ATOM 1367 C C . PRO A 1 180 ? 12.557 7.778 -15.329 1.00 98.62 180 PRO A C 1
ATOM 1369 O O . PRO A 1 180 ? 11.422 8.222 -15.176 1.00 98.62 180 PRO A O 1
ATOM 1372 N N . HIS A 1 181 ? 13.381 7.557 -14.301 1.00 98.81 181 HIS A N 1
ATOM 1373 C CA . HIS A 1 181 ? 13.007 7.829 -12.912 1.00 98.81 181 HIS A CA 1
ATOM 1374 C C . HIS A 1 181 ? 12.585 9.295 -12.706 1.00 98.81 181 HIS A C 1
ATOM 1376 O O . HIS A 1 181 ? 11.449 9.554 -12.309 1.00 98.81 181 HIS A O 1
ATOM 1382 N N . GLU A 1 182 ? 13.442 10.253 -13.068 1.00 98.62 182 GLU A N 1
ATOM 1383 C CA . GLU A 1 182 ? 13.171 11.681 -12.863 1.00 98.62 182 GLU A CA 1
ATOM 1384 C C . GLU A 1 182 ? 12.003 12.190 -13.704 1.00 98.62 182 GLU A C 1
ATOM 1386 O O . GLU A 1 182 ? 11.137 12.901 -13.193 1.00 98.62 182 GLU A O 1
ATOM 1391 N N . ALA A 1 183 ? 11.919 11.782 -14.974 1.00 98.62 183 ALA A N 1
ATOM 1392 C CA . ALA A 1 183 ? 10.815 12.187 -15.842 1.00 98.62 183 ALA A CA 1
ATOM 1393 C C . ALA A 1 183 ? 9.454 11.732 -15.289 1.00 98.62 183 ALA A C 1
ATOM 1395 O O . ALA A 1 183 ? 8.459 12.451 -15.379 1.00 98.62 183 ALA A O 1
ATOM 1396 N N . ASN A 1 184 ? 9.401 10.538 -14.693 1.00 98.81 184 ASN A N 1
ATOM 1397 C CA . ASN A 1 184 ? 8.154 9.983 -14.184 1.00 98.81 184 ASN A CA 1
ATOM 1398 C C . ASN A 1 184 ? 7.811 10.498 -12.786 1.00 98.81 184 ASN A C 1
ATOM 1400 O O . ASN A 1 184 ? 6.633 10.699 -12.511 1.00 98.81 184 ASN A O 1
ATOM 1404 N N . LEU A 1 185 ? 8.799 10.783 -11.934 1.00 98.81 185 LEU A N 1
ATOM 1405 C CA . LEU A 1 185 ? 8.544 11.513 -10.692 1.00 98.81 185 LEU A CA 1
ATOM 1406 C C . LEU A 1 185 ? 8.015 12.919 -10.965 1.00 98.81 185 LEU A C 1
ATOM 1408 O O . LEU A 1 185 ? 7.061 13.337 -10.315 1.00 98.81 185 LEU A O 1
ATOM 1412 N N . PHE A 1 186 ? 8.572 13.620 -11.953 1.00 98.12 186 PHE A N 1
ATOM 1413 C CA . PHE A 1 186 ? 8.046 14.912 -12.384 1.00 98.12 186 PHE A CA 1
ATOM 1414 C C . PHE A 1 186 ? 6.578 14.803 -12.825 1.00 98.12 186 PHE A C 1
ATOM 1416 O O . PHE A 1 186 ? 5.721 15.498 -12.283 1.00 98.12 186 PHE A O 1
ATOM 1423 N N . ASP A 1 187 ? 6.265 13.874 -13.736 1.00 98.31 187 ASP A N 1
ATOM 1424 C CA . ASP A 1 187 ? 4.893 13.660 -14.216 1.00 98.31 187 ASP A CA 1
ATOM 1425 C C . ASP A 1 187 ? 3.914 13.318 -13.081 1.00 98.31 187 ASP A C 1
ATOM 1427 O O . ASP A 1 187 ? 2.796 13.838 -13.058 1.00 98.31 187 ASP A O 1
ATOM 1431 N N . ILE A 1 188 ? 4.320 12.451 -12.145 1.00 98.62 188 ILE A N 1
ATOM 1432 C CA . ILE A 1 188 ? 3.504 12.094 -10.980 1.00 98.62 188 ILE A CA 1
ATOM 1433 C C . ILE A 1 188 ? 3.255 13.329 -10.118 1.00 98.62 188 ILE A C 1
ATOM 1435 O O . ILE A 1 188 ? 2.091 13.633 -9.862 1.00 98.62 188 ILE A O 1
ATOM 1439 N N . ASN A 1 189 ? 4.312 14.053 -9.738 1.00 98.38 189 ASN A N 1
ATOM 1440 C CA . ASN A 1 189 ? 4.221 15.215 -8.854 1.00 98.38 189 ASN A CA 1
ATOM 1441 C C . ASN A 1 189 ? 3.335 16.326 -9.425 1.00 98.38 189 ASN A C 1
ATOM 1443 O O . ASN A 1 189 ? 2.680 17.059 -8.695 1.00 98.38 189 ASN A O 1
ATOM 1447 N N . SER A 1 190 ? 3.336 16.475 -10.746 1.00 97.19 190 SER A N 1
ATOM 1448 C CA . SER A 1 190 ? 2.582 17.534 -11.402 1.00 97.19 190 SER A CA 1
ATOM 1449 C C . SER A 1 190 ? 1.096 17.226 -11.575 1.00 97.19 190 SER A C 1
ATOM 1451 O O . SER A 1 190 ? 0.311 18.150 -11.793 1.00 97.19 190 SER A O 1
ATOM 1453 N N . LYS A 1 191 ? 0.698 15.944 -11.595 1.00 96.88 191 LYS A N 1
ATOM 1454 C CA . LYS A 1 191 ? -0.633 15.554 -12.106 1.00 96.88 191 LYS A CA 1
ATOM 1455 C C . LYS A 1 191 ? -1.347 14.450 -11.337 1.00 96.88 191 LYS A C 1
ATOM 1457 O O . LYS A 1 191 ? -2.574 14.404 -11.387 1.00 96.88 191 LYS A O 1
ATOM 1462 N N . TYR A 1 192 ? -0.627 13.538 -10.690 1.00 98.19 192 TYR A N 1
ATOM 1463 C CA . TYR A 1 192 ? -1.203 12.276 -10.203 1.00 98.19 192 TYR A CA 1
ATOM 1464 C C . TYR A 1 192 ? -1.020 12.056 -8.698 1.00 98.19 192 TYR A C 1
ATOM 1466 O O . TYR A 1 192 ? -1.746 11.262 -8.111 1.00 98.19 192 TYR A O 1
ATOM 1474 N N . GLY A 1 193 ? -0.084 12.752 -8.059 1.00 98.31 193 GLY A N 1
ATOM 1475 C CA . GLY A 1 193 ? 0.179 12.623 -6.631 1.00 98.31 193 GLY A CA 1
ATOM 1476 C C . GLY A 1 193 ? 1.228 13.618 -6.160 1.00 98.31 193 GLY A C 1
ATOM 1477 O O . GLY A 1 193 ? 1.736 14.399 -6.955 1.00 98.31 193 GLY A O 1
ATOM 1478 N N . ASP A 1 194 ? 1.585 13.551 -4.881 1.00 98.81 194 ASP A N 1
ATOM 1479 C CA . ASP A 1 194 ? 2.683 14.346 -4.333 1.00 98.81 194 ASP A CA 1
ATOM 1480 C C . ASP A 1 194 ? 3.950 13.483 -4.261 1.00 98.81 194 ASP A C 1
ATOM 1482 O O . ASP A 1 194 ? 3.954 12.429 -3.616 1.00 98.81 194 ASP A O 1
ATOM 1486 N N . VAL A 1 195 ? 5.040 13.939 -4.880 1.00 98.75 195 VAL A N 1
ATOM 1487 C CA . VAL A 1 195 ? 6.372 13.357 -4.679 1.00 98.75 195 VAL A CA 1
ATOM 1488 C C . VAL A 1 195 ? 7.055 14.113 -3.548 1.00 98.75 195 VAL A C 1
ATOM 1490 O O . VAL A 1 195 ? 7.298 15.314 -3.638 1.00 98.75 195 VAL A O 1
ATOM 1493 N N . VAL A 1 196 ? 7.362 13.397 -2.473 1.00 98.75 196 VAL A N 1
ATOM 1494 C CA . VAL A 1 196 ? 7.880 13.952 -1.213 1.00 98.75 196 VAL A CA 1
ATOM 1495 C C . VAL A 1 196 ? 9.151 13.223 -0.793 1.00 98.75 196 VAL A C 1
ATOM 1497 O O . VAL A 1 196 ? 9.496 12.189 -1.369 1.00 98.75 196 VAL A O 1
ATOM 1500 N N . SER A 1 197 ? 9.850 13.729 0.224 1.00 98.81 197 SER A N 1
ATOM 1501 C CA . SER A 1 197 ? 10.936 12.963 0.840 1.00 98.81 197 SER A CA 1
ATOM 1502 C C . SER A 1 197 ? 10.380 11.839 1.717 1.00 98.81 197 SER A C 1
ATOM 1504 O O . SER A 1 197 ? 9.304 11.944 2.314 1.00 98.81 197 SER A O 1
ATOM 1506 N N . LYS A 1 198 ? 11.146 10.757 1.849 1.00 98.38 198 LYS A N 1
ATOM 1507 C CA . LYS A 1 198 ? 10.893 9.681 2.814 1.00 98.38 198 LYS A CA 1
ATOM 1508 C C . LYS A 1 198 ? 10.747 10.231 4.230 1.00 98.38 198 LYS A C 1
ATOM 1510 O O . LYS A 1 198 ? 9.880 9.768 4.963 1.00 98.38 198 LYS A O 1
ATOM 1515 N N . ASP A 1 199 ? 11.561 11.212 4.607 1.00 98.56 199 ASP A N 1
ATOM 1516 C CA . ASP A 1 199 ? 11.548 11.775 5.959 1.00 98.56 199 ASP A CA 1
ATOM 1517 C C . ASP A 1 199 ? 10.223 12.486 6.264 1.00 98.56 199 ASP A C 1
ATOM 1519 O O . ASP A 1 199 ? 9.665 12.304 7.345 1.00 98.56 199 ASP A O 1
ATOM 1523 N N . GLU A 1 200 ? 9.641 13.186 5.286 1.00 98.56 200 GLU A N 1
ATOM 1524 C CA . GLU A 1 200 ? 8.314 13.786 5.442 1.00 98.56 200 GLU A CA 1
ATOM 1525 C C . GLU A 1 200 ? 7.224 12.722 5.647 1.00 98.56 200 GLU A C 1
ATOM 1527 O O . GLU A 1 200 ? 6.345 12.870 6.501 1.00 98.56 200 GLU A O 1
ATOM 1532 N N . VAL A 1 201 ? 7.302 11.604 4.917 1.00 98.69 201 VAL A N 1
ATOM 1533 C CA . VAL A 1 201 ? 6.398 10.464 5.128 1.00 98.69 201 VAL A CA 1
ATOM 1534 C C . VAL A 1 201 ? 6.610 9.845 6.508 1.00 98.69 201 VAL A C 1
ATOM 1536 O O . VAL A 1 201 ? 5.637 9.543 7.196 1.00 98.69 201 VAL A O 1
ATOM 1539 N N . MET A 1 202 ? 7.857 9.677 6.955 1.00 98.38 202 MET A N 1
ATOM 1540 C CA . MET A 1 202 ? 8.156 9.168 8.297 1.00 98.38 202 MET A CA 1
ATOM 1541 C C . MET A 1 202 ? 7.551 10.060 9.378 1.00 98.38 202 MET A C 1
ATOM 1543 O O . MET A 1 202 ? 6.994 9.544 10.346 1.00 98.38 202 MET A O 1
ATOM 1547 N N . ASP A 1 203 ? 7.638 11.378 9.227 1.00 97.81 203 ASP A N 1
ATOM 1548 C CA . ASP A 1 203 ? 7.079 12.319 10.192 1.00 97.81 203 ASP A CA 1
ATOM 1549 C C . ASP A 1 203 ? 5.552 12.262 10.220 1.00 97.81 203 ASP A C 1
ATOM 1551 O O . ASP A 1 203 ? 4.974 12.159 11.305 1.00 97.81 203 ASP A O 1
ATOM 1555 N N . TYR A 1 204 ? 4.903 12.180 9.055 1.00 97.25 204 TYR A N 1
ATOM 1556 C CA . TYR A 1 204 ? 3.466 11.912 8.956 1.00 97.25 204 TYR A CA 1
ATOM 1557 C C . TYR A 1 204 ? 3.063 10.602 9.663 1.00 97.25 204 TYR A C 1
ATOM 1559 O O . TYR A 1 204 ? 2.129 10.583 10.468 1.00 97.25 204 TYR A O 1
ATOM 1567 N N . LEU A 1 205 ? 3.789 9.507 9.424 1.00 96.62 205 LEU A N 1
ATOM 1568 C CA . LEU A 1 205 ? 3.497 8.202 10.026 1.00 96.62 205 LEU A CA 1
ATOM 1569 C C . LEU A 1 205 ? 3.720 8.186 11.550 1.00 96.62 205 LEU A C 1
ATOM 1571 O O . LEU A 1 205 ? 2.978 7.523 12.275 1.00 96.62 205 LEU A O 1
ATOM 1575 N N . LYS A 1 206 ? 4.716 8.918 12.068 1.00 94.50 206 LYS A N 1
ATOM 1576 C CA . LYS A 1 206 ? 4.981 9.006 13.518 1.00 94.50 206 LYS A CA 1
ATOM 1577 C C . LYS A 1 206 ? 3.841 9.695 14.266 1.00 94.50 206 LYS A C 1
ATOM 1579 O O . LYS A 1 206 ? 3.485 9.248 15.361 1.00 94.50 206 LYS A O 1
ATOM 1584 N N . ILE A 1 207 ? 3.275 10.757 13.688 1.00 91.69 207 ILE A N 1
ATOM 1585 C CA . ILE A 1 207 ? 2.171 11.514 14.298 1.00 91.69 207 ILE A CA 1
ATOM 1586 C C . ILE A 1 207 ? 0.797 10.891 14.036 1.00 91.69 207 ILE A C 1
ATOM 1588 O O . ILE A 1 207 ? -0.172 11.269 14.691 1.00 91.69 207 ILE A O 1
ATOM 1592 N N . TYR A 1 208 ? 0.696 9.938 13.105 1.00 90.88 208 TYR A N 1
ATOM 1593 C CA . TYR A 1 208 ? -0.541 9.207 12.861 1.00 90.88 208 TYR A CA 1
ATOM 1594 C C . TYR A 1 208 ? -0.978 8.447 14.119 1.00 90.88 208 TYR A C 1
ATOM 1596 O O . TYR A 1 208 ? -0.212 7.681 14.711 1.00 90.88 208 TYR A O 1
ATOM 1604 N N . GLU A 1 209 ? -2.233 8.636 14.512 1.00 79.38 209 GLU A N 1
ATOM 1605 C CA . GLU A 1 209 ? -2.891 7.864 15.560 1.00 79.38 209 GLU A CA 1
ATOM 1606 C C . GLU A 1 209 ? -4.012 7.049 14.924 1.00 79.38 209 GLU A C 1
ATOM 1608 O O . GLU A 1 209 ? -4.931 7.598 14.312 1.00 79.38 209 GLU A O 1
ATOM 1613 N N . SER A 1 210 ? -3.928 5.721 15.044 1.00 65.88 210 SER A N 1
ATOM 1614 C CA . SER A 1 210 ? -4.941 4.852 14.458 1.00 65.88 210 SER A CA 1
ATOM 1615 C C . SER A 1 210 ? -6.281 5.068 15.164 1.00 65.88 210 SER A C 1
ATOM 1617 O O . SER A 1 210 ? -6.355 5.178 16.390 1.00 65.88 210 SER A O 1
ATOM 1619 N N . TYR A 1 211 ? -7.373 5.084 14.397 1.00 56.53 211 TYR A N 1
ATOM 1620 C CA . TYR A 1 211 ? -8.721 5.216 14.958 1.00 56.53 211 TYR A CA 1
ATOM 1621 C C . TYR A 1 211 ? -9.029 4.100 15.972 1.00 56.53 211 TYR A C 1
ATOM 1623 O O . TYR A 1 211 ? -9.749 4.320 16.941 1.00 56.53 211 TYR A O 1
ATOM 1631 N N . LEU A 1 212 ? -8.431 2.915 15.793 1.00 54.88 212 LEU A N 1
ATOM 1632 C CA . LEU A 1 212 ? -8.495 1.810 16.749 1.00 54.88 212 LEU A CA 1
ATOM 1633 C C . LEU A 1 212 ? -7.797 2.153 18.067 1.00 54.88 212 LEU A C 1
ATOM 1635 O O . LEU A 1 212 ? -8.362 1.862 19.115 1.00 54.88 212 LEU A O 1
ATOM 1639 N N . ARG A 1 213 ? -6.636 2.826 18.053 1.00 55.72 213 ARG A N 1
ATOM 1640 C CA . ARG A 1 213 ? -6.017 3.367 19.274 1.00 55.72 213 ARG A CA 1
ATOM 1641 C C . ARG A 1 213 ? -6.885 4.434 19.914 1.00 55.72 213 ARG A C 1
ATOM 1643 O O . ARG A 1 213 ? -7.108 4.354 21.113 1.00 55.72 213 ARG A O 1
ATOM 1650 N N . THR A 1 214 ? -7.437 5.380 19.158 1.00 53.19 214 THR A N 1
ATOM 1651 C CA . THR A 1 214 ? -8.340 6.397 19.726 1.00 53.19 214 THR A CA 1
ATOM 1652 C C . THR A 1 214 ? -9.586 5.761 20.345 1.00 53.19 214 THR A C 1
ATOM 1654 O O . THR A 1 214 ? -9.961 6.108 21.460 1.00 53.19 214 THR A O 1
ATOM 1657 N N . PHE A 1 215 ? -10.191 4.778 19.676 1.00 49.69 215 PHE A N 1
ATOM 1658 C CA . PHE A 1 215 ? -11.351 4.041 20.174 1.00 49.69 215 PHE A CA 1
ATOM 1659 C C . PHE A 1 215 ? -11.011 3.159 21.385 1.00 49.69 215 PHE A C 1
ATOM 1661 O O . PHE A 1 215 ? -11.762 3.134 22.357 1.00 49.69 215 PHE A O 1
ATOM 1668 N N . LEU A 1 216 ? -9.860 2.478 21.385 1.00 51.31 216 LEU A N 1
ATOM 1669 C CA . LEU A 1 216 ? -9.371 1.696 22.525 1.00 51.31 216 LEU A CA 1
ATOM 1670 C C . LEU A 1 216 ? -9.018 2.590 23.719 1.00 51.31 216 LEU A C 1
ATOM 1672 O O . LEU A 1 216 ? -9.358 2.244 24.847 1.00 51.31 216 LEU A O 1
ATOM 1676 N N . VAL A 1 217 ? -8.413 3.757 23.486 1.00 51.97 217 VAL A N 1
ATOM 1677 C CA . VAL A 1 217 ? -8.150 4.779 24.511 1.00 51.97 217 VAL A CA 1
ATOM 1678 C C . VAL A 1 217 ? -9.461 5.351 25.043 1.00 51.97 217 VAL A C 1
ATOM 1680 O O . VAL A 1 217 ? -9.595 5.533 26.252 1.00 51.97 217 VAL A O 1
ATOM 1683 N N . PHE A 1 218 ? -10.464 5.571 24.189 1.00 48.97 218 PHE A N 1
ATOM 1684 C CA . PHE A 1 218 ? -11.796 6.006 24.612 1.00 48.97 218 PHE A CA 1
ATOM 1685 C C . PHE A 1 218 ? -12.491 4.930 25.463 1.00 48.97 218 PHE A C 1
ATOM 1687 O O . PHE A 1 218 ? -13.000 5.227 26.544 1.00 48.97 218 PHE A O 1
ATOM 1694 N N . ARG A 1 219 ? -12.407 3.655 25.055 1.00 49.88 219 ARG A N 1
ATOM 1695 C CA . ARG A 1 219 ? -12.879 2.493 25.829 1.00 49.88 219 ARG A CA 1
ATOM 1696 C C . ARG A 1 219 ? -12.148 2.367 27.175 1.00 49.88 219 ARG A C 1
ATOM 1698 O O . ARG A 1 219 ? -12.790 2.127 28.196 1.00 49.88 219 ARG A O 1
ATOM 1705 N N . GLN A 1 220 ? -10.833 2.588 27.215 1.00 53.31 220 GLN A N 1
ATOM 1706 C CA . GLN A 1 220 ? -10.046 2.639 28.456 1.00 53.31 220 GLN A CA 1
ATOM 1707 C C . GLN A 1 220 ? -10.378 3.858 29.330 1.00 53.31 220 GLN A C 1
ATOM 1709 O O . GLN A 1 220 ? -10.334 3.761 30.555 1.00 53.31 220 GLN A O 1
ATOM 1714 N N . SER A 1 221 ? -10.731 4.997 28.739 1.00 54.75 221 SER A N 1
ATOM 1715 C CA . SER A 1 221 ? -11.092 6.212 29.481 1.00 54.75 221 SER A CA 1
ATOM 1716 C C . SER A 1 221 ? -12.461 6.073 30.144 1.00 54.75 221 SER A C 1
ATOM 1718 O O . SER A 1 221 ? -12.600 6.390 31.326 1.00 54.75 221 SER A O 1
ATOM 1720 N N . ALA A 1 222 ? -13.443 5.494 29.443 1.00 58.38 222 ALA A N 1
ATOM 1721 C CA . ALA A 1 222 ? -14.729 5.127 30.033 1.00 58.38 222 ALA A CA 1
ATOM 1722 C C . ALA A 1 222 ? -14.557 4.129 31.196 1.00 58.38 222 ALA A C 1
ATOM 1724 O O . ALA A 1 222 ? -15.168 4.302 32.249 1.00 58.38 222 ALA A O 1
ATOM 1725 N N . TYR A 1 223 ? -13.651 3.150 31.059 1.00 62.25 223 TYR A N 1
ATOM 1726 C CA . TYR A 1 223 ? -13.288 2.216 32.134 1.00 62.25 223 TYR A CA 1
ATOM 1727 C C . TYR A 1 223 ? -12.715 2.914 33.379 1.00 62.25 223 TYR A C 1
ATOM 1729 O O . TYR A 1 223 ? -13.006 2.494 34.495 1.00 62.25 223 TYR A O 1
ATOM 1737 N N . ARG A 1 224 ? -11.932 3.992 33.222 1.00 66.12 224 ARG A N 1
ATOM 1738 C CA . ARG A 1 224 ? -11.369 4.736 34.364 1.00 66.12 224 ARG A CA 1
ATOM 1739 C C . ARG A 1 224 ? -12.428 5.501 35.154 1.00 66.12 224 ARG A C 1
ATOM 1741 O O . ARG A 1 224 ? -12.309 5.588 36.368 1.00 66.12 224 ARG A O 1
ATOM 1748 N N . LEU A 1 225 ? -13.449 6.040 34.488 1.00 71.94 225 LEU A N 1
ATOM 1749 C CA . LEU A 1 225 ? -14.533 6.804 35.126 1.00 71.94 225 LEU A CA 1
ATOM 1750 C C . LEU A 1 225 ? -15.610 5.908 35.755 1.00 71.94 225 LEU A C 1
ATOM 1752 O O . LEU A 1 225 ? -16.232 6.277 36.749 1.00 71.94 225 LEU A O 1
ATOM 1756 N N . PHE A 1 226 ? -15.805 4.717 35.200 1.00 76.94 226 PHE A N 1
ATOM 1757 C CA . PHE A 1 226 ? -16.832 3.766 35.606 1.00 76.94 226 PHE A CA 1
ATOM 1758 C C . PHE A 1 226 ? -16.841 3.386 37.111 1.00 76.94 226 PHE A C 1
ATOM 1760 O O . PHE A 1 226 ? -17.914 3.450 37.717 1.00 76.94 226 PHE A O 1
ATOM 1767 N N . PRO A 1 227 ? -15.709 3.075 37.783 1.00 77.06 227 PRO A N 1
ATOM 1768 C CA . PRO A 1 227 ? -15.722 2.796 39.223 1.00 77.06 227 PRO A CA 1
ATOM 1769 C C . PRO A 1 227 ? -16.121 4.010 40.074 1.00 77.06 227 PRO A C 1
ATOM 1771 O O . PRO A 1 227 ? -16.760 3.832 41.108 1.00 77.06 227 PRO A O 1
ATOM 1774 N N . PHE A 1 228 ? -15.831 5.242 39.640 1.00 83.81 228 PHE A N 1
ATOM 1775 C CA . PHE A 1 228 ? -16.258 6.448 40.364 1.00 83.81 228 PHE A CA 1
ATOM 1776 C C . PHE A 1 228 ? -17.776 6.644 40.305 1.00 83.81 228 PHE A C 1
ATOM 1778 O O . PHE A 1 228 ? -18.389 7.013 41.306 1.00 83.81 228 PHE A O 1
ATOM 1785 N N . VAL A 1 229 ? -18.396 6.329 39.163 1.00 85.06 229 VAL A N 1
ATOM 1786 C CA . VAL A 1 229 ? -19.860 6.326 39.022 1.00 85.06 229 VAL A CA 1
ATOM 1787 C C . VAL A 1 229 ? -20.486 5.284 39.953 1.00 85.06 229 VAL A C 1
ATOM 1789 O O . VAL A 1 229 ? -21.439 5.599 40.666 1.00 85.06 229 VAL A O 1
ATOM 1792 N N . LEU A 1 230 ? -19.922 4.072 40.017 1.00 84.06 230 LEU A N 1
ATOM 1793 C CA . LEU A 1 230 ? -20.399 3.022 40.925 1.00 84.06 230 LEU A CA 1
ATOM 1794 C C . LEU A 1 230 ? -20.266 3.420 42.399 1.00 84.06 230 LEU A C 1
ATOM 1796 O O . LEU A 1 230 ? -21.198 3.211 43.171 1.00 84.06 230 LEU A O 1
ATOM 1800 N N . VAL A 1 231 ? -19.154 4.043 42.795 1.00 86.75 231 VAL A N 1
ATOM 1801 C CA . VAL A 1 231 ? -18.988 4.574 44.158 1.00 86.75 231 VAL A CA 1
ATOM 1802 C C . VAL A 1 231 ? -20.050 5.638 44.458 1.00 86.75 231 VAL A C 1
ATOM 1804 O O . VAL A 1 231 ? -20.659 5.599 45.526 1.00 86.75 231 VAL A O 1
ATOM 1807 N N . GLY A 1 232 ? -20.340 6.534 43.509 1.00 88.31 232 GLY A N 1
ATOM 1808 C CA . GLY A 1 232 ? -21.414 7.524 43.638 1.00 88.31 232 GLY A CA 1
ATOM 1809 C C . GLY A 1 232 ? -22.796 6.890 43.840 1.00 88.31 232 GLY A C 1
ATOM 1810 O O . GLY A 1 232 ? -23.523 7.280 44.755 1.00 88.31 232 GLY A O 1
ATOM 1811 N N . ILE A 1 233 ? -23.133 5.864 43.050 1.00 88.44 233 ILE A N 1
ATOM 1812 C CA . ILE A 1 233 ? -24.375 5.085 43.202 1.00 88.44 233 ILE A CA 1
ATOM 1813 C C . ILE A 1 233 ? -24.422 4.413 44.579 1.00 88.44 233 ILE A C 1
ATOM 1815 O O . ILE A 1 233 ? -25.438 4.493 45.267 1.00 88.44 233 ILE A O 1
ATOM 1819 N N . MET A 1 234 ? -23.324 3.792 45.016 1.00 86.81 234 MET A N 1
ATOM 1820 C CA . MET A 1 234 ? -23.250 3.118 46.312 1.00 86.81 234 MET A CA 1
ATOM 1821 C C . MET A 1 234 ? -23.487 4.093 47.471 1.00 86.81 234 MET A C 1
ATOM 1823 O O . MET A 1 234 ? -24.294 3.807 48.354 1.00 86.81 234 MET A O 1
ATOM 1827 N N . ILE A 1 235 ? -22.836 5.261 47.450 1.00 89.81 235 ILE A N 1
ATOM 1828 C CA . ILE A 1 235 ? -23.022 6.315 48.458 1.00 89.81 235 ILE A CA 1
ATOM 1829 C C . ILE A 1 235 ? -24.478 6.790 48.467 1.00 89.81 235 ILE A C 1
ATOM 1831 O O . ILE A 1 235 ? -25.089 6.869 49.533 1.00 89.81 235 ILE A O 1
ATOM 1835 N N . PHE A 1 236 ? -25.062 7.048 47.294 1.00 91.75 236 PHE A N 1
ATOM 1836 C CA . PHE A 1 236 ? -26.464 7.443 47.174 1.00 91.75 236 PHE A CA 1
ATOM 1837 C C . PHE A 1 236 ? -27.413 6.398 47.778 1.00 91.75 236 PHE A C 1
ATOM 1839 O O . PHE A 1 236 ? -28.301 6.746 48.560 1.00 91.75 236 PHE A O 1
ATOM 1846 N N . LEU A 1 237 ? -27.205 5.113 47.473 1.00 84.50 237 LEU A N 1
ATOM 1847 C CA . LEU A 1 237 ? -28.011 4.021 48.017 1.00 84.50 237 LEU A CA 1
ATOM 1848 C C . LEU A 1 237 ? -27.850 3.886 49.536 1.00 84.50 237 LEU A C 1
ATOM 1850 O O . LEU A 1 237 ? -28.844 3.667 50.223 1.00 84.50 237 LEU A O 1
ATOM 1854 N N . ILE A 1 238 ? -26.642 4.069 50.079 1.00 83.31 238 ILE A N 1
ATOM 1855 C CA . ILE A 1 238 ? -26.402 4.068 51.530 1.00 83.31 238 ILE A CA 1
ATOM 1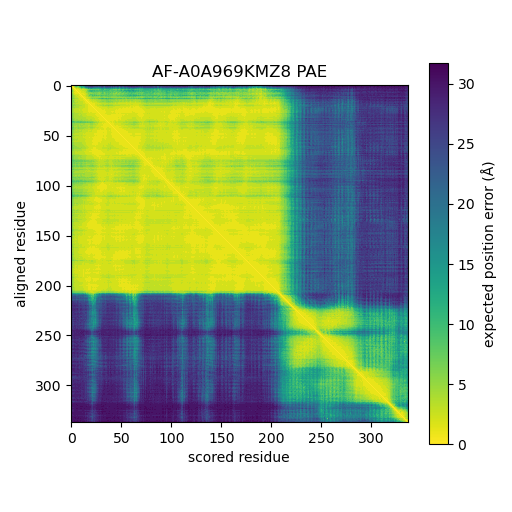856 C C . ILE A 1 238 ? -27.146 5.226 52.203 1.00 83.31 238 ILE A C 1
ATOM 1858 O O . ILE A 1 238 ? -27.846 5.002 53.189 1.00 83.31 238 ILE A O 1
ATOM 1862 N N . ILE A 1 239 ? -27.050 6.448 51.667 1.00 88.56 239 ILE A N 1
ATOM 1863 C CA . ILE A 1 239 ? -27.763 7.620 52.205 1.00 88.56 239 ILE A CA 1
ATOM 1864 C C . ILE A 1 239 ? -29.274 7.373 52.187 1.00 88.56 239 ILE A C 1
ATOM 1866 O O . ILE A 1 239 ? -29.961 7.592 53.188 1.00 88.56 239 ILE A O 1
ATOM 1870 N N . ARG A 1 240 ? -29.790 6.866 51.064 1.00 85.75 240 ARG A N 1
ATOM 1871 C CA . ARG A 1 240 ? -31.203 6.523 50.910 1.00 85.75 240 ARG A CA 1
ATOM 1872 C C . ARG A 1 240 ? -31.639 5.454 51.913 1.00 85.75 240 ARG A C 1
ATOM 1874 O O . ARG A 1 240 ? -32.674 5.622 52.551 1.00 85.75 240 ARG A O 1
ATOM 1881 N N . LEU A 1 241 ? -30.827 4.412 52.112 1.00 82.81 241 LEU A N 1
ATOM 1882 C CA . LEU A 1 241 ? -31.087 3.359 53.094 1.00 82.81 241 LEU A CA 1
ATOM 1883 C C . LEU A 1 241 ? -31.193 3.928 54.510 1.00 82.81 241 LEU A C 1
ATOM 1885 O O . LEU A 1 241 ? -32.123 3.588 55.233 1.00 82.81 241 LEU A O 1
ATOM 1889 N N . GLN A 1 242 ? -30.252 4.786 54.909 1.00 83.62 242 GLN A N 1
ATOM 1890 C CA . GLN A 1 242 ? -30.240 5.379 56.250 1.00 83.62 242 GLN A CA 1
ATOM 1891 C C . GLN A 1 242 ? -31.466 6.266 56.488 1.00 83.62 242 GLN A C 1
ATOM 1893 O O . GLN A 1 242 ? -32.040 6.233 57.576 1.00 83.62 242 GLN A O 1
ATOM 1898 N N . LYS A 1 243 ? -31.902 7.011 55.464 1.00 84.81 243 LYS A N 1
ATOM 1899 C CA . LYS A 1 243 ? -33.089 7.870 55.537 1.00 84.81 243 LYS A CA 1
ATOM 1900 C C . LYS A 1 243 ? -34.386 7.063 55.620 1.00 84.81 243 LYS A C 1
ATOM 1902 O O . LYS A 1 243 ? -35.241 7.370 56.441 1.00 84.81 243 LYS A O 1
ATOM 1907 N N . GLU A 1 244 ? -34.534 6.039 54.783 1.00 78.62 244 GLU A N 1
ATOM 1908 C CA . GLU A 1 244 ? -35.774 5.256 54.688 1.00 78.62 244 GLU A CA 1
ATOM 1909 C C . GLU A 1 244 ? -35.904 4.192 55.795 1.00 78.62 244 GLU A C 1
ATOM 1911 O O . GLU A 1 244 ? -37.005 3.723 56.059 1.00 78.62 244 GLU A O 1
ATOM 1916 N N . LYS A 1 245 ? -34.811 3.811 56.474 1.00 76.50 245 LYS A N 1
ATOM 1917 C CA . LYS A 1 245 ? -34.833 2.809 57.558 1.00 76.50 245 LYS A CA 1
ATOM 1918 C C . LYS A 1 245 ? -35.463 3.320 58.861 1.00 76.50 245 LYS A C 1
ATOM 1920 O O . LYS A 1 245 ? -35.851 2.508 59.703 1.00 76.50 245 LYS A O 1
ATOM 1925 N N . GLN A 1 246 ? -35.552 4.634 59.065 1.00 75.56 246 GLN A N 1
ATOM 1926 C CA . GLN A 1 246 ? -36.075 5.193 60.312 1.00 75.56 246 GLN A CA 1
ATOM 1927 C C . GLN A 1 246 ? -37.568 4.872 60.487 1.00 75.56 246 GLN A C 1
ATOM 1929 O O . GLN A 1 246 ? -38.383 5.176 59.623 1.00 75.56 246 GLN A O 1
ATOM 1934 N N . GLY A 1 247 ? -37.924 4.260 61.621 1.00 67.62 247 GLY A N 1
ATOM 1935 C CA . GLY A 1 247 ? -39.315 3.955 61.982 1.00 67.62 247 GLY A CA 1
ATOM 1936 C C . GLY A 1 247 ? -39.888 2.659 61.397 1.00 67.62 247 GLY A C 1
ATOM 1937 O O . GLY A 1 247 ? -41.046 2.347 61.660 1.00 67.62 247 GLY A O 1
ATOM 1938 N N . ILE A 1 248 ? -39.103 1.878 60.646 1.00 69.19 248 ILE A N 1
ATOM 1939 C CA . ILE A 1 248 ? -39.550 0.595 60.089 1.00 69.19 248 ILE A CA 1
ATOM 1940 C C . ILE A 1 248 ? -39.216 -0.545 61.061 1.00 69.19 248 ILE A C 1
ATOM 1942 O O . ILE A 1 248 ? -38.050 -0.867 61.285 1.00 69.19 248 ILE A O 1
ATOM 1946 N N . THR A 1 249 ? -40.254 -1.162 61.628 1.00 65.19 249 THR A N 1
ATOM 1947 C CA . THR A 1 249 ? -40.160 -2.285 62.583 1.00 65.19 249 THR A CA 1
ATOM 1948 C C . THR A 1 249 ? -40.477 -3.648 61.960 1.00 65.19 249 THR A C 1
ATOM 1950 O O . THR A 1 249 ? -40.254 -4.674 62.596 1.00 65.19 249 THR A O 1
ATOM 1953 N N . SER A 1 250 ? -40.961 -3.679 60.715 1.00 64.69 250 SER A N 1
ATOM 1954 C CA . SER A 1 250 ? -41.315 -4.892 59.969 1.00 64.69 250 SER A CA 1
ATOM 1955 C C . SER A 1 250 ? -40.632 -4.935 58.594 1.00 64.69 250 SER A C 1
ATOM 1957 O O . SER A 1 250 ? -39.973 -3.984 58.175 1.00 64.69 250 SER A O 1
ATOM 1959 N N . PHE A 1 251 ? -40.721 -6.061 57.884 1.00 64.19 251 PHE A N 1
ATOM 1960 C CA . PHE A 1 251 ? -40.056 -6.227 56.589 1.00 64.19 251 PHE A CA 1
ATOM 1961 C C . PHE A 1 251 ? -40.583 -5.243 55.521 1.00 64.19 251 PHE A C 1
ATOM 1963 O O . PHE A 1 251 ? -41.757 -5.278 55.136 1.00 64.19 251 PHE A O 1
ATOM 1970 N N . ASP A 1 252 ? -39.685 -4.419 54.972 1.00 67.81 252 ASP A N 1
ATOM 1971 C CA . ASP A 1 252 ? -39.937 -3.562 53.807 1.00 67.81 252 ASP A CA 1
ATOM 1972 C C . ASP A 1 252 ? -39.094 -4.046 52.617 1.00 67.81 252 ASP A C 1
ATOM 1974 O O . ASP A 1 252 ? -37.857 -4.093 52.669 1.00 67.81 252 ASP A O 1
ATOM 1978 N N . SER A 1 253 ? -39.778 -4.411 51.531 1.00 69.62 253 SER A N 1
ATOM 1979 C CA . SER A 1 253 ? -39.155 -4.902 50.303 1.00 69.62 253 SER A CA 1
ATOM 1980 C C . SER A 1 253 ? -38.256 -3.847 49.656 1.00 69.62 253 SER A C 1
ATOM 1982 O O . SER A 1 253 ? -37.196 -4.196 49.145 1.00 69.62 253 SER A O 1
ATOM 1984 N N . ARG A 1 254 ? -38.597 -2.555 49.731 1.00 72.00 254 ARG A N 1
ATOM 1985 C CA . ARG A 1 254 ? -37.783 -1.460 49.177 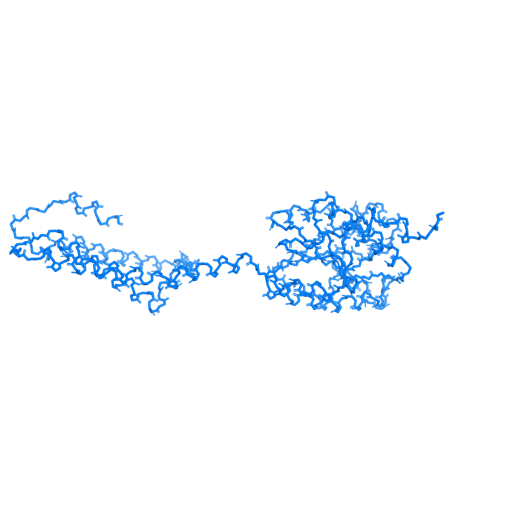1.00 72.00 254 ARG A CA 1
ATOM 1986 C C . ARG A 1 254 ? -36.430 -1.376 49.877 1.00 72.00 254 ARG A C 1
ATOM 1988 O O . ARG A 1 254 ? -35.403 -1.305 49.209 1.00 72.00 254 ARG A O 1
ATOM 1995 N N . LEU A 1 255 ? -36.401 -1.479 51.208 1.00 70.19 255 LEU A N 1
ATOM 1996 C CA . LEU A 1 255 ? -35.146 -1.495 51.972 1.00 70.19 255 LEU A CA 1
ATOM 1997 C C . LEU A 1 255 ? -34.309 -2.753 51.719 1.00 70.19 255 LEU A C 1
ATOM 1999 O O . LEU A 1 255 ? -33.080 -2.706 51.811 1.00 70.19 255 LEU A O 1
ATOM 2003 N N . ALA A 1 256 ? -34.951 -3.894 51.457 1.00 69.94 256 ALA A N 1
ATOM 2004 C CA . ALA A 1 256 ? -34.249 -5.107 51.046 1.0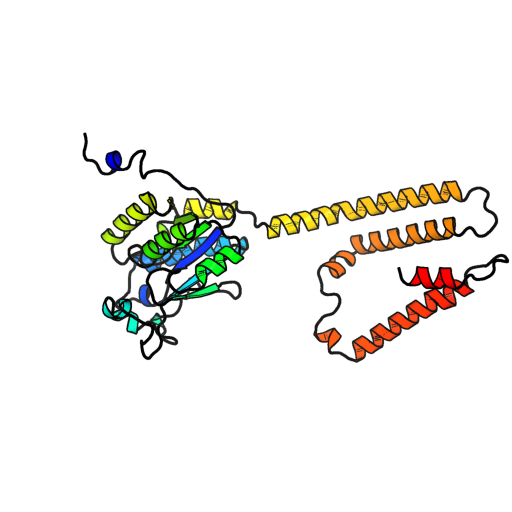0 69.94 256 ALA A CA 1
ATOM 2005 C C . ALA A 1 256 ? -33.568 -4.905 49.679 1.00 69.94 256 ALA A C 1
ATOM 2007 O O . ALA A 1 256 ? -32.390 -5.228 49.529 1.00 69.94 256 ALA A O 1
ATOM 2008 N N . TRP A 1 257 ? -34.254 -4.265 48.730 1.00 74.00 257 TRP A N 1
ATOM 2009 C CA . TRP A 1 257 ? -33.705 -3.938 47.413 1.00 74.00 257 TRP A CA 1
ATOM 2010 C C . TRP A 1 257 ? -32.587 -2.897 47.455 1.00 74.00 257 TRP A C 1
ATOM 2012 O O . TRP A 1 257 ? -31.584 -3.063 46.767 1.00 74.00 257 TRP A O 1
ATOM 2022 N N . ILE A 1 258 ? -32.692 -1.865 48.298 1.00 75.88 258 ILE A N 1
ATOM 2023 C CA . ILE A 1 258 ? -31.595 -0.902 48.477 1.00 75.88 258 ILE A CA 1
ATOM 2024 C C . ILE A 1 258 ? -30.344 -1.614 49.023 1.00 75.88 258 ILE A C 1
ATOM 2026 O O . ILE A 1 258 ? -29.239 -1.364 48.545 1.00 75.88 258 ILE A O 1
ATOM 2030 N N . ARG A 1 259 ? -30.502 -2.555 49.966 1.00 75.69 259 ARG A N 1
ATOM 2031 C CA . ARG A 1 259 ? -29.391 -3.377 50.482 1.00 75.69 259 ARG A CA 1
ATOM 2032 C C . ARG A 1 259 ? -28.777 -4.280 49.411 1.00 75.69 259 ARG A C 1
ATOM 2034 O O . ARG A 1 259 ? -27.554 -4.336 49.314 1.00 75.69 259 ARG A O 1
ATOM 2041 N N . ALA A 1 260 ? -29.602 -4.934 48.595 1.00 75.56 260 ALA A N 1
ATOM 2042 C CA . ALA A 1 260 ? -29.127 -5.728 47.464 1.00 75.56 260 ALA A CA 1
ATOM 2043 C C . ALA A 1 260 ? -28.357 -4.860 46.454 1.00 75.56 260 ALA A C 1
ATOM 2045 O O . ALA A 1 260 ? -27.262 -5.225 46.039 1.00 75.56 260 ALA A O 1
ATOM 2046 N N . GLY A 1 261 ? -28.868 -3.668 46.131 1.00 77.62 261 GLY A N 1
ATOM 2047 C CA . GLY A 1 261 ? -28.189 -2.708 45.260 1.00 77.62 261 GLY A CA 1
ATOM 2048 C C . GLY A 1 261 ? -26.816 -2.286 45.792 1.00 77.62 261 GLY A C 1
ATOM 2049 O O . GLY A 1 261 ? -25.852 -2.255 45.030 1.00 77.62 261 GLY A O 1
ATOM 2050 N N . ILE A 1 262 ? -26.692 -2.031 47.101 1.00 78.38 262 ILE A N 1
ATOM 2051 C CA . ILE A 1 262 ? -25.397 -1.742 47.744 1.00 78.38 262 ILE A CA 1
ATOM 2052 C C . ILE A 1 262 ? -24.443 -2.934 47.591 1.00 78.38 262 ILE A C 1
ATOM 2054 O O . ILE A 1 262 ? -23.298 -2.742 47.187 1.00 78.38 262 ILE A O 1
ATOM 2058 N N . TYR A 1 263 ? -24.916 -4.154 47.862 1.00 79.19 263 TYR A N 1
ATOM 2059 C CA . TYR A 1 263 ? -24.120 -5.376 47.727 1.00 79.19 263 TYR A CA 1
ATOM 2060 C C . TYR A 1 263 ? -23.607 -5.578 46.294 1.00 79.19 263 TYR A C 1
ATOM 2062 O O . TYR A 1 263 ? -22.402 -5.710 46.089 1.00 79.19 263 TYR A O 1
ATOM 2070 N N . PHE A 1 264 ? -24.488 -5.518 45.290 1.00 83.44 264 PHE A N 1
ATOM 2071 C CA . PHE A 1 264 ? -24.093 -5.688 43.890 1.00 83.44 264 PHE A CA 1
ATOM 2072 C C . PHE A 1 264 ? -23.136 -4.596 43.423 1.00 83.44 264 PHE A C 1
ATOM 2074 O O . PHE A 1 264 ? -22.155 -4.896 42.745 1.00 83.44 264 PHE A O 1
ATOM 2081 N N . THR A 1 265 ? -23.364 -3.346 43.833 1.00 84.19 265 THR A N 1
ATOM 2082 C CA . THR A 1 265 ? -22.461 -2.237 43.499 1.00 84.19 265 THR A CA 1
ATOM 2083 C C . THR A 1 265 ? -21.074 -2.457 44.110 1.00 84.19 265 THR A C 1
ATOM 2085 O O . THR A 1 265 ? -20.070 -2.268 43.426 1.00 84.19 265 THR A O 1
ATOM 2088 N N . ALA A 1 266 ? -20.997 -2.937 45.356 1.00 81.81 266 ALA A N 1
ATOM 2089 C CA . ALA A 1 266 ? -19.735 -3.280 46.008 1.00 81.81 266 ALA A CA 1
ATOM 2090 C C . ALA A 1 266 ? -19.008 -4.440 45.304 1.00 81.81 266 ALA A C 1
ATOM 2092 O O . ALA A 1 266 ? -17.810 -4.335 45.034 1.00 81.81 266 ALA A O 1
ATOM 2093 N N . CYS A 1 267 ? -19.720 -5.513 44.939 1.00 83.31 267 CYS A N 1
ATOM 2094 C CA . CYS A 1 267 ? -19.164 -6.615 44.148 1.00 83.31 267 CYS A CA 1
ATOM 2095 C C . CYS A 1 267 ? -18.625 -6.128 42.797 1.00 83.31 267 CYS A C 1
ATOM 2097 O O . CYS A 1 267 ? -17.537 -6.529 42.382 1.00 83.31 267 CYS A O 1
ATOM 2099 N N . PHE A 1 268 ? -19.350 -5.230 42.127 1.00 82.31 268 PHE A N 1
ATOM 2100 C CA . PHE A 1 268 ? -18.932 -4.682 40.843 1.00 82.31 268 PHE A CA 1
ATOM 2101 C C . PHE A 1 268 ? -17.677 -3.815 40.982 1.00 82.31 268 PHE A C 1
ATOM 2103 O O . PHE A 1 268 ? -16.723 -4.002 40.228 1.00 82.31 268 PHE A O 1
ATOM 2110 N N . ILE A 1 269 ? -17.620 -2.937 41.990 1.00 82.88 269 ILE A N 1
ATOM 2111 C CA . ILE A 1 269 ? -16.420 -2.148 42.310 1.00 82.88 269 ILE A CA 1
ATOM 2112 C C . ILE A 1 269 ? -15.230 -3.077 42.568 1.00 82.88 269 ILE A C 1
ATOM 2114 O O . ILE A 1 269 ? -14.167 -2.888 41.980 1.00 82.88 269 ILE A O 1
ATOM 2118 N N . LEU A 1 270 ? -15.411 -4.116 43.387 1.00 82.19 270 LEU A N 1
ATOM 2119 C CA . LEU A 1 270 ? -14.358 -5.085 43.686 1.00 82.19 270 LEU A CA 1
ATOM 2120 C C . LEU A 1 270 ? -13.887 -5.820 42.422 1.00 82.19 270 LEU A C 1
ATOM 2122 O O . LEU A 1 270 ? -12.687 -5.996 42.226 1.00 82.19 270 LEU A O 1
ATOM 2126 N N . SER A 1 271 ? -14.803 -6.188 41.524 1.00 82.50 271 SER A N 1
ATOM 2127 C CA . SER A 1 271 ? -14.457 -6.825 40.247 1.00 82.50 271 SER A CA 1
ATOM 2128 C C . SER A 1 271 ? -13.640 -5.908 39.324 1.00 82.50 271 SER A C 1
ATOM 2130 O O . SER A 1 271 ? -12.755 -6.383 38.612 1.00 82.50 271 SER A O 1
ATOM 2132 N N . VAL A 1 272 ? -13.890 -4.594 39.359 1.00 80.00 272 VAL A N 1
ATOM 2133 C CA . VAL A 1 272 ? -13.106 -3.594 38.620 1.00 80.00 272 VAL A CA 1
ATOM 2134 C C . VAL A 1 272 ? -11.727 -3.420 39.258 1.00 80.00 272 VAL A C 1
ATOM 2136 O O . VAL A 1 272 ? -10.723 -3.488 38.555 1.00 80.00 272 VAL A O 1
ATOM 2139 N N . LEU A 1 273 ? -11.657 -3.265 40.586 1.00 79.50 273 LEU A N 1
ATOM 2140 C CA . LEU A 1 273 ? -10.398 -3.073 41.321 1.00 79.50 273 LEU A CA 1
ATOM 2141 C C . LEU A 1 273 ? -9.456 -4.280 41.224 1.00 79.50 273 LEU A C 1
ATOM 2143 O O . LEU A 1 273 ? -8.244 -4.112 41.149 1.00 79.50 273 LEU A O 1
ATOM 2147 N N . THR A 1 274 ? -10.007 -5.493 41.199 1.00 81.38 274 THR A N 1
ATOM 2148 C CA . THR A 1 274 ? -9.236 -6.743 41.080 1.00 81.38 274 THR A CA 1
ATOM 2149 C C . THR A 1 274 ? -8.869 -7.097 39.636 1.00 81.38 274 THR A C 1
ATOM 2151 O O . THR A 1 274 ? -8.152 -8.067 39.410 1.00 81.38 274 THR A O 1
ATOM 2154 N N . GLY A 1 275 ? -9.360 -6.349 38.639 1.00 75.94 275 GLY A N 1
ATOM 2155 C CA . GLY A 1 275 ? -9.124 -6.628 37.216 1.00 75.94 275 GLY A CA 1
ATOM 2156 C C . GLY A 1 275 ? -9.949 -7.790 36.638 1.00 75.94 275 GLY A C 1
ATOM 2157 O O . GLY A 1 275 ? -9.848 -8.092 35.444 1.00 75.94 275 GLY A O 1
ATOM 2158 N N . VAL A 1 276 ? -10.813 -8.418 37.441 1.00 81.25 276 VAL A N 1
ATOM 2159 C CA . VAL A 1 276 ? -11.722 -9.490 36.998 1.00 81.25 276 VAL A CA 1
ATOM 2160 C C . VAL A 1 276 ? -12.681 -8.975 35.926 1.00 81.25 276 VAL A C 1
ATOM 2162 O O . VAL A 1 276 ? -12.844 -9.610 34.885 1.00 81.25 276 VAL A O 1
ATOM 2165 N N . PHE A 1 277 ? -13.250 -7.784 36.123 1.00 79.50 277 PHE A N 1
ATOM 2166 C CA . PHE A 1 277 ? -14.156 -7.169 35.154 1.00 79.50 277 PHE A CA 1
ATOM 2167 C C . PHE A 1 277 ? -13.476 -6.935 33.800 1.00 79.50 277 PHE A C 1
ATOM 2169 O O . PHE A 1 277 ? -14.029 -7.276 32.757 1.00 79.50 277 PHE A O 1
ATOM 2176 N N . ALA A 1 278 ? -12.237 -6.430 33.812 1.00 73.50 278 ALA A N 1
ATOM 2177 C CA . ALA A 1 278 ? -11.443 -6.230 32.601 1.00 73.50 278 ALA A CA 1
ATOM 2178 C C . ALA A 1 278 ? -11.162 -7.553 31.868 1.00 73.50 278 ALA A C 1
ATOM 2180 O O . ALA A 1 278 ? -11.121 -7.585 30.640 1.00 73.50 278 ALA A O 1
ATOM 2181 N N . THR A 1 279 ? -10.999 -8.651 32.605 1.00 77.44 279 THR A N 1
ATOM 2182 C CA . THR A 1 279 ? -10.809 -9.983 32.019 1.00 77.44 279 THR A CA 1
ATOM 2183 C C . THR A 1 279 ? -12.088 -10.481 31.343 1.00 77.44 279 THR A C 1
ATOM 2185 O O . THR A 1 279 ? -12.019 -10.965 30.216 1.00 77.44 279 THR A O 1
ATOM 2188 N N . LEU A 1 280 ? -13.251 -10.297 31.980 1.00 78.12 280 LEU A N 1
ATOM 2189 C CA . LEU A 1 280 ? -14.558 -10.719 31.457 1.00 78.12 280 LEU A CA 1
ATOM 2190 C C . LEU A 1 280 ? -14.948 -10.020 30.146 1.00 78.12 280 LEU A C 1
ATOM 2192 O O . LEU A 1 280 ? -15.560 -10.641 29.287 1.00 78.12 280 LEU A O 1
ATOM 2196 N N . ILE A 1 281 ? -14.595 -8.742 29.973 1.00 75.12 281 ILE A N 1
ATOM 2197 C CA . ILE A 1 281 ? -14.973 -7.961 28.777 1.00 75.12 281 ILE A CA 1
ATOM 2198 C C . ILE A 1 281 ? -13.988 -8.077 27.607 1.00 75.12 281 ILE A C 1
ATOM 2200 O O . ILE A 1 281 ? -14.291 -7.626 26.500 1.00 75.12 281 ILE A O 1
ATOM 2204 N N . ASN A 1 282 ? -12.777 -8.577 27.865 1.00 73.81 282 ASN A N 1
ATOM 2205 C CA . ASN A 1 282 ? -11.707 -8.655 26.867 1.00 73.81 282 ASN A CA 1
ATOM 2206 C C . ASN A 1 282 ? -11.399 -10.090 26.441 1.00 73.81 282 ASN A C 1
ATOM 2208 O O . ASN A 1 282 ? -10.773 -10.287 25.403 1.00 73.81 282 ASN A O 1
ATOM 2212 N N . LYS A 1 283 ? -11.831 -11.087 27.217 1.00 76.56 283 LYS A N 1
ATOM 2213 C CA . LYS A 1 283 ? -11.764 -12.491 26.822 1.00 76.56 283 LYS A CA 1
ATOM 2214 C C . LYS A 1 283 ? -13.148 -12.974 26.388 1.00 76.56 283 LYS A C 1
ATOM 2216 O O . LYS A 1 283 ? -14.147 -12.528 26.950 1.00 76.56 283 LYS A O 1
ATOM 2221 N N . PRO A 1 284 ? -13.232 -13.881 25.404 1.00 74.44 284 PRO A N 1
ATOM 2222 C CA . PRO A 1 284 ? -14.493 -14.530 25.082 1.00 74.44 284 PRO A CA 1
ATOM 2223 C C . PRO A 1 284 ? -15.015 -15.287 26.313 1.00 74.44 284 PRO A C 1
ATOM 2225 O O . PRO A 1 284 ? -14.243 -15.941 27.013 1.00 74.44 284 PRO A O 1
ATOM 2228 N N . ILE A 1 285 ? -16.327 -15.195 26.563 1.00 77.00 285 ILE A N 1
ATOM 2229 C CA . ILE A 1 285 ? -17.006 -15.822 27.715 1.00 77.00 285 ILE A CA 1
ATOM 2230 C C . ILE A 1 285 ? -16.759 -17.342 27.742 1.00 77.00 285 ILE A C 1
ATOM 2232 O O . ILE A 1 285 ? -16.602 -17.931 28.809 1.00 77.00 285 ILE A O 1
ATOM 2236 N N . ALA A 1 286 ? -16.663 -17.964 26.564 1.00 81.38 286 ALA A N 1
ATOM 2237 C CA . ALA A 1 286 ? -16.225 -19.341 26.386 1.00 81.38 286 ALA A CA 1
ATOM 2238 C C . ALA A 1 286 ? -15.289 -19.445 25.172 1.00 81.38 286 ALA A C 1
ATOM 2240 O O . ALA A 1 286 ? -15.516 -18.807 24.143 1.00 81.38 286 ALA A O 1
ATOM 2241 N N . THR A 1 287 ? -14.232 -20.246 25.291 1.00 84.12 287 THR A N 1
ATOM 2242 C CA . THR A 1 287 ? -13.347 -20.599 24.173 1.00 84.12 287 THR A CA 1
ATOM 2243 C C . THR A 1 287 ? -13.933 -21.768 23.375 1.00 84.12 287 THR A C 1
ATOM 2245 O O . THR A 1 287 ? -14.816 -22.479 23.856 1.00 84.12 287 THR A O 1
ATOM 2248 N N . GLN A 1 288 ? -13.426 -22.006 22.161 1.00 84.00 288 GLN A N 1
ATOM 2249 C CA . GLN A 1 288 ? -13.804 -23.190 21.372 1.00 84.00 288 GLN A CA 1
ATOM 2250 C C . GLN A 1 288 ? -13.512 -24.503 22.118 1.00 84.00 288 GLN A C 1
ATOM 2252 O O . GLN A 1 288 ? -14.334 -25.414 22.112 1.00 84.00 288 GLN A O 1
ATOM 2257 N N . GLU A 1 289 ? -12.392 -24.560 22.842 1.00 86.75 289 GLU A N 1
ATOM 2258 C CA . GLU A 1 289 ? -12.036 -25.693 23.701 1.00 86.75 289 GLU A CA 1
ATOM 2259 C C . GLU A 1 289 ? -13.107 -25.953 24.773 1.00 86.75 289 GLU A C 1
ATOM 2261 O O . GLU A 1 289 ? -13.585 -27.080 24.898 1.00 86.75 289 GLU A O 1
ATOM 2266 N N . ASN A 1 290 ? -13.567 -24.904 25.467 1.00 87.19 290 ASN A N 1
ATOM 2267 C CA . ASN A 1 290 ? -14.631 -25.012 26.469 1.00 87.19 290 ASN A CA 1
ATOM 2268 C C . ASN A 1 290 ? -15.937 -25.542 25.866 1.00 87.19 290 ASN A C 1
ATOM 2270 O O . ASN A 1 290 ? -16.565 -26.426 26.439 1.00 87.19 290 ASN A O 1
ATOM 2274 N N . ILE A 1 291 ? -16.337 -25.020 24.702 1.00 87.88 291 ILE A N 1
ATOM 2275 C CA . ILE A 1 291 ? -17.594 -25.399 24.038 1.00 87.88 291 ILE A CA 1
ATOM 2276 C C . ILE A 1 291 ? -17.569 -26.870 23.610 1.00 87.88 291 ILE A C 1
ATOM 2278 O O . ILE A 1 291 ? -18.586 -27.555 23.721 1.00 87.88 291 ILE A O 1
ATOM 2282 N N . SER A 1 292 ? -16.413 -27.361 23.159 1.00 90.56 292 SER A N 1
ATOM 2283 C CA . SER A 1 292 ? -16.224 -28.757 22.750 1.00 90.56 292 SER A CA 1
ATOM 2284 C C . SER A 1 292 ? -16.093 -29.748 23.916 1.00 90.56 292 SER A C 1
ATOM 2286 O O . SER A 1 292 ? -16.171 -30.957 23.701 1.00 90.56 292 SER A O 1
ATOM 2288 N N . ASN A 1 293 ? -15.910 -29.264 25.151 1.00 93.06 293 ASN A N 1
ATOM 2289 C CA . ASN A 1 293 ? -15.656 -30.099 26.319 1.00 93.06 293 ASN A CA 1
ATOM 2290 C C . ASN A 1 293 ? -16.963 -30.437 27.080 1.00 93.06 293 ASN A C 1
ATOM 2292 O O . ASN A 1 293 ? -17.557 -29.560 27.712 1.00 93.06 293 ASN A O 1
ATOM 2296 N N . PRO A 1 294 ? -17.407 -31.709 27.112 1.00 92.19 294 PRO A N 1
ATOM 2297 C CA . PRO A 1 294 ? -18.641 -32.100 27.799 1.00 92.19 294 PRO A CA 1
ATOM 2298 C C . PRO A 1 294 ? -18.578 -31.931 29.328 1.00 92.19 294 PRO A C 1
ATOM 2300 O O . PRO A 1 294 ? -19.605 -31.684 29.960 1.00 92.19 294 PRO A O 1
ATOM 2303 N N . ILE A 1 295 ? -17.387 -32.004 29.937 1.00 92.81 295 ILE A N 1
ATOM 2304 C CA . ILE A 1 295 ? -17.202 -31.770 31.380 1.00 92.81 295 ILE A CA 1
ATOM 2305 C C . ILE A 1 295 ? -17.469 -30.300 31.713 1.00 92.81 295 ILE A C 1
ATOM 2307 O O . ILE A 1 295 ? -18.103 -30.002 32.725 1.00 92.81 295 ILE A O 1
ATOM 2311 N N . TRP A 1 296 ? -17.031 -29.384 30.845 1.00 90.88 296 TRP A N 1
ATOM 2312 C CA . TRP A 1 296 ? -17.270 -27.951 31.016 1.00 90.88 296 TRP A CA 1
ATOM 2313 C C . TRP A 1 296 ? -18.770 -27.643 31.045 1.00 90.88 296 TRP A C 1
ATOM 2315 O O . TRP A 1 296 ? -19.236 -26.931 31.933 1.00 90.88 296 TRP A O 1
ATOM 2325 N N . TRP A 1 297 ? -19.549 -28.253 30.149 1.00 91.38 297 TRP A N 1
ATOM 2326 C CA . TRP A 1 297 ? -21.010 -28.141 30.159 1.00 91.38 297 TRP A CA 1
ATOM 2327 C C . TRP A 1 297 ? -21.644 -28.717 31.425 1.00 91.38 297 TRP A C 1
ATOM 2329 O O . TRP A 1 297 ? -22.520 -28.077 32.007 1.00 91.38 297 TRP A O 1
ATOM 2339 N N . GLY A 1 298 ? -21.183 -29.884 31.884 1.00 93.00 298 GLY A N 1
ATOM 2340 C CA . GLY A 1 298 ? -21.666 -30.494 33.125 1.00 93.00 298 GLY A CA 1
ATOM 2341 C C . GLY A 1 298 ? -21.440 -29.602 34.350 1.00 93.00 298 GLY A C 1
ATOM 2342 O O . GLY A 1 298 ? -22.355 -29.403 35.149 1.00 93.00 298 GLY A O 1
ATOM 2343 N N . LEU A 1 299 ? -20.250 -29.008 34.471 1.00 89.38 299 LEU A N 1
ATOM 2344 C CA . LEU A 1 299 ? -19.919 -28.081 35.557 1.00 89.38 299 LEU A CA 1
ATOM 2345 C C . LEU A 1 299 ? -20.703 -26.767 35.457 1.00 89.38 299 LEU A C 1
ATOM 2347 O O . LEU A 1 299 ? -21.242 -26.308 36.463 1.00 89.38 299 LEU A O 1
ATOM 2351 N N . THR A 1 300 ? -20.828 -26.188 34.260 1.00 86.06 300 THR A N 1
ATOM 2352 C CA . THR A 1 300 ? -21.637 -24.979 34.039 1.00 86.06 300 THR A CA 1
ATOM 2353 C C . THR A 1 300 ? -23.099 -25.205 34.425 1.00 86.06 300 THR A C 1
ATOM 2355 O O . THR A 1 300 ? -23.690 -24.376 35.120 1.00 86.06 300 THR A O 1
ATOM 2358 N N . LEU A 1 301 ? -23.674 -26.350 34.041 1.00 90.81 301 LEU A N 1
ATOM 2359 C CA . LEU A 1 301 ? -25.040 -26.724 34.407 1.00 90.81 301 LEU A CA 1
ATOM 2360 C C . LEU A 1 301 ? -25.190 -26.899 35.923 1.00 90.81 301 LEU A C 1
ATOM 2362 O O . LEU A 1 301 ? -26.148 -26.392 36.504 1.00 90.81 301 LEU A O 1
ATOM 2366 N N . LEU A 1 302 ? -24.234 -27.565 36.577 1.00 90.31 302 LEU A N 1
ATOM 2367 C CA . LEU A 1 302 ? -24.228 -27.718 38.031 1.00 90.31 302 LEU A CA 1
ATOM 2368 C C . LEU A 1 302 ? -24.195 -26.355 38.735 1.00 90.31 302 LEU A C 1
ATOM 2370 O O . LEU A 1 302 ? -24.994 -26.120 39.640 1.00 90.31 302 LEU A O 1
ATOM 2374 N N . CYS A 1 303 ? -23.324 -25.438 38.304 1.00 82.62 303 CYS A N 1
ATOM 2375 C CA . CYS A 1 303 ? -23.269 -24.078 38.842 1.00 82.62 303 CYS A CA 1
ATOM 2376 C C . CYS A 1 303 ? -24.606 -23.343 38.674 1.00 82.62 303 CYS A C 1
ATOM 2378 O O . CYS A 1 303 ? -25.080 -22.724 39.626 1.00 82.62 303 CYS A O 1
ATOM 2380 N N . ALA A 1 304 ? -25.243 -23.448 37.504 1.00 81.62 304 ALA A N 1
ATOM 2381 C CA . ALA A 1 304 ? -26.551 -22.847 37.258 1.00 81.62 304 ALA A CA 1
ATOM 2382 C C . ALA A 1 304 ? -27.636 -23.421 38.189 1.00 81.62 304 ALA A C 1
ATOM 2384 O O . ALA A 1 304 ? -28.406 -22.659 38.773 1.00 81.62 304 ALA A O 1
ATOM 2385 N N . ILE A 1 305 ? -27.658 -24.743 38.395 1.00 85.69 305 ILE A N 1
ATOM 2386 C CA . ILE A 1 305 ? -28.585 -25.410 39.324 1.00 85.69 305 ILE A CA 1
ATOM 2387 C C . ILE A 1 305 ? -28.349 -24.941 40.762 1.00 85.69 305 ILE A C 1
ATOM 2389 O O . ILE A 1 305 ? -29.306 -24.628 41.468 1.00 85.69 305 ILE A O 1
ATOM 2393 N N . VAL A 1 306 ? -27.092 -24.862 41.204 1.00 84.00 306 VAL A N 1
ATOM 2394 C CA . VAL A 1 306 ? -26.748 -24.399 42.556 1.00 84.00 306 VAL A CA 1
ATOM 2395 C C . VAL A 1 306 ? -27.216 -22.960 42.772 1.00 84.00 306 VAL A C 1
ATOM 2397 O O . VAL A 1 306 ? -27.852 -22.682 43.788 1.00 84.00 306 VAL A O 1
ATOM 2400 N N . ILE A 1 307 ? -26.965 -22.062 41.814 1.00 78.50 307 ILE A N 1
ATOM 2401 C CA . ILE A 1 307 ? -27.429 -20.666 41.872 1.00 78.50 307 ILE A CA 1
ATOM 2402 C C . ILE A 1 307 ? -28.960 -20.613 41.909 1.00 78.50 307 ILE A C 1
ATOM 2404 O O . ILE A 1 307 ? -29.528 -19.895 42.732 1.00 78.50 307 ILE A O 1
ATOM 2408 N N . TYR A 1 308 ? -29.630 -21.410 41.075 1.00 79.50 308 TYR A N 1
ATOM 2409 C CA . TYR A 1 308 ? -31.086 -21.489 41.046 1.00 79.50 308 TYR A CA 1
ATOM 2410 C C . TYR A 1 308 ? -31.660 -21.947 42.395 1.00 79.50 308 TYR A C 1
ATOM 2412 O O . TYR A 1 308 ? -32.540 -21.294 42.948 1.00 79.50 308 TYR A O 1
ATOM 2420 N N . ILE A 1 309 ? -31.131 -23.026 42.979 1.00 75.69 309 ILE A N 1
ATOM 2421 C CA . ILE A 1 309 ? -31.569 -23.520 44.293 1.00 75.69 309 ILE A CA 1
ATOM 2422 C C . ILE A 1 309 ? -31.297 -22.471 45.377 1.00 75.69 309 ILE A C 1
ATOM 2424 O O . ILE A 1 309 ? -32.174 -22.187 46.196 1.00 75.69 309 ILE A O 1
ATOM 2428 N N . ALA A 1 310 ? -30.111 -21.862 45.377 1.00 71.62 310 ALA A N 1
ATOM 2429 C CA . ALA A 1 310 ? -29.756 -20.838 46.349 1.00 71.62 310 ALA A CA 1
ATOM 2430 C C . ALA A 1 310 ? -30.720 -19.642 46.296 1.00 71.62 310 ALA A C 1
ATOM 2432 O O . ALA A 1 310 ? -31.223 -19.216 47.336 1.00 71.62 310 ALA A O 1
ATOM 2433 N N . TYR A 1 311 ? -31.026 -19.136 45.099 1.00 68.12 311 TYR A N 1
ATOM 2434 C CA . TYR A 1 311 ? -31.823 -17.923 44.924 1.00 68.12 311 TYR A CA 1
ATOM 2435 C C . TYR A 1 311 ? -33.336 -18.165 45.010 1.00 68.12 311 TYR A C 1
ATOM 2437 O O . TYR A 1 311 ? -34.061 -17.397 45.636 1.00 68.12 311 TYR A O 1
ATOM 2445 N N . PHE A 1 312 ? -33.840 -19.244 44.415 1.00 64.88 312 PHE A N 1
ATOM 2446 C CA . PHE A 1 312 ? -35.283 -19.482 44.336 1.00 64.88 312 PHE A CA 1
ATOM 2447 C C . PHE A 1 312 ? -35.826 -20.358 45.458 1.00 64.88 312 PHE A C 1
ATOM 2449 O O . PHE A 1 312 ? -37.020 -20.282 45.746 1.00 64.88 312 PHE A O 1
ATOM 2456 N N . VAL A 1 313 ? -34.990 -21.174 46.106 1.00 70.44 313 VAL A N 1
ATOM 2457 C CA . VAL A 1 313 ? -35.433 -22.094 47.167 1.00 70.44 313 VAL A CA 1
ATOM 2458 C C . VAL A 1 313 ? -34.920 -21.656 48.530 1.00 70.44 313 VAL A C 1
ATOM 2460 O O . VAL A 1 313 ? -35.711 -21.481 49.453 1.00 70.44 313 VAL A O 1
ATOM 2463 N N . ILE A 1 314 ? -33.605 -21.489 48.682 1.00 67.12 314 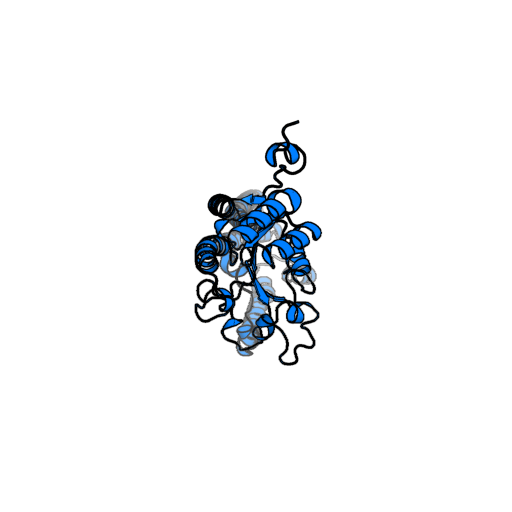ILE A N 1
ATOM 2464 C CA . ILE A 1 314 ? -33.004 -21.197 49.991 1.00 67.12 314 ILE A CA 1
ATOM 2465 C C . ILE A 1 314 ? -33.312 -19.759 50.403 1.00 67.12 314 ILE A C 1
ATOM 2467 O O . ILE A 1 314 ? -33.816 -19.534 51.500 1.00 67.12 314 ILE A O 1
ATOM 2471 N N . TRP A 1 315 ? -33.060 -18.789 49.525 1.00 64.81 315 TRP A N 1
ATOM 2472 C CA . TRP A 1 315 ? -33.289 -17.375 49.817 1.00 64.81 315 TRP A CA 1
ATOM 2473 C C . TRP A 1 315 ? -34.767 -17.070 50.077 1.00 64.81 315 TRP A C 1
ATOM 2475 O O . TRP A 1 315 ? -35.100 -16.407 51.057 1.00 64.81 315 TRP A O 1
ATOM 2485 N N . THR A 1 316 ? -35.675 -17.605 49.259 1.00 59.53 316 THR A N 1
ATOM 2486 C CA . THR A 1 316 ? -37.122 -17.396 49.430 1.00 59.53 316 THR A CA 1
ATOM 2487 C C . THR A 1 316 ? -37.650 -17.985 50.739 1.00 59.53 316 THR A C 1
ATOM 2489 O O . THR A 1 316 ? -38.497 -17.365 51.374 1.00 59.53 316 THR A O 1
ATOM 2492 N N . ARG A 1 317 ? -37.132 -19.141 51.177 1.00 59.91 317 ARG A N 1
ATOM 2493 C CA . ARG A 1 317 ? -37.530 -19.789 52.440 1.00 59.91 317 ARG A CA 1
ATOM 2494 C C . ARG A 1 317 ? -36.828 -19.222 53.674 1.00 59.91 317 ARG A C 1
ATOM 2496 O O . ARG A 1 317 ? -37.395 -19.255 54.758 1.00 59.91 317 ARG A O 1
ATOM 2503 N N . GLY A 1 318 ? -35.595 -18.742 53.523 1.00 54.66 318 GLY A N 1
ATOM 2504 C CA . GLY A 1 318 ? -34.770 -18.212 54.613 1.00 54.66 318 GLY A CA 1
ATOM 2505 C C . GLY A 1 318 ? -35.008 -16.732 54.919 1.00 54.66 318 GLY A C 1
ATOM 2506 O O . GLY A 1 318 ? -34.547 -16.236 55.946 1.00 54.66 318 GLY A O 1
ATOM 2507 N N . THR A 1 319 ? -35.728 -16.013 54.055 1.00 57.03 319 THR A N 1
ATOM 2508 C CA . THR A 1 319 ? -36.097 -14.618 54.308 1.00 57.03 319 THR A CA 1
ATOM 2509 C C . THR A 1 319 ? -37.327 -14.586 55.213 1.00 57.03 319 THR A C 1
ATOM 2511 O O . THR A 1 319 ? -38.394 -15.036 54.811 1.00 57.03 319 THR A O 1
ATOM 2514 N N . LEU A 1 320 ? -37.183 -14.056 56.433 1.00 49.28 320 LEU A N 1
ATOM 2515 C CA . LEU A 1 320 ? -38.264 -13.914 57.418 1.00 49.28 320 LEU A CA 1
ATOM 2516 C C . LEU A 1 320 ? -39.481 -13.190 56.814 1.00 49.28 320 LEU A C 1
ATOM 2518 O O . LEU A 1 320 ? -39.505 -11.962 56.702 1.00 49.28 320 LEU A O 1
ATOM 2522 N N . THR A 1 321 ? -40.511 -13.949 56.452 1.00 52.94 321 THR A N 1
ATOM 2523 C CA . THR A 1 321 ? -41.828 -13.433 56.090 1.00 52.94 321 THR A CA 1
ATOM 2524 C C . THR A 1 321 ? -42.623 -13.233 57.379 1.00 52.94 321 THR A C 1
ATOM 2526 O O . THR A 1 321 ? -43.240 -14.154 57.902 1.00 52.94 321 THR A O 1
ATOM 2529 N N . HIS A 1 322 ? -42.592 -12.026 57.950 1.00 50.94 322 HIS A N 1
ATOM 2530 C CA . HIS A 1 322 ? -43.555 -11.645 58.991 1.00 50.94 322 HIS A CA 1
ATOM 2531 C C . HIS A 1 322 ? -44.962 -11.614 58.373 1.00 50.94 322 HIS A C 1
ATOM 2533 O O . HIS A 1 322 ? -45.371 -10.596 57.820 1.00 50.94 322 HIS A O 1
ATOM 2539 N N . GLU A 1 323 ? -45.641 -12.764 58.395 1.00 53.75 323 GLU A N 1
ATOM 2540 C CA . GLU A 1 323 ? -47.053 -12.970 58.030 1.00 53.75 323 GLU A CA 1
ATOM 2541 C C . GLU A 1 323 ? -47.454 -12.618 56.580 1.00 53.75 323 GLU A C 1
ATOM 2543 O O . GLU A 1 323 ? -48.639 -12.540 56.267 1.00 53.75 323 GLU A O 1
ATOM 2548 N N . ARG A 1 324 ? -46.502 -12.438 55.653 1.00 52.94 324 ARG A N 1
ATOM 2549 C CA . ARG A 1 324 ? -46.816 -12.223 54.225 1.00 52.94 324 ARG A CA 1
ATOM 2550 C C . ARG A 1 324 ? -46.898 -13.533 53.446 1.00 52.94 324 ARG A C 1
ATOM 2552 O O . ARG A 1 324 ? -45.960 -14.329 53.480 1.00 52.94 324 ARG A O 1
ATOM 2559 N N . GLU A 1 325 ? -47.968 -13.691 52.667 1.00 55.53 325 GLU A N 1
ATOM 2560 C CA . GLU A 1 325 ? -48.085 -14.749 51.660 1.00 55.53 325 GLU A CA 1
ATOM 2561 C C . GLU A 1 325 ? -47.048 -14.577 50.539 1.00 55.53 325 GLU A C 1
ATOM 2563 O O . GLU A 1 325 ? -46.729 -13.470 50.094 1.00 55.53 325 GLU A O 1
ATOM 2568 N N . LEU A 1 326 ? -46.496 -15.701 50.084 1.00 57.59 326 LEU A N 1
ATOM 2569 C CA . LEU A 1 326 ? -45.434 -15.746 49.087 1.00 57.59 326 LEU A CA 1
ATOM 2570 C C . LEU A 1 326 ? -46.022 -15.547 47.683 1.00 57.59 326 LEU A C 1
ATOM 2572 O O . LEU A 1 326 ? -46.611 -16.459 47.110 1.00 57.59 326 LEU A O 1
ATOM 2576 N N . HIS A 1 327 ? -45.850 -14.358 47.104 1.00 61.12 327 HIS A N 1
ATOM 2577 C CA . HIS A 1 327 ? -46.379 -14.051 45.774 1.00 61.12 327 HIS A CA 1
ATOM 2578 C C . HIS A 1 327 ? -45.441 -14.575 44.666 1.00 61.12 327 HIS A C 1
ATOM 2580 O O . HIS A 1 327 ? -44.496 -13.909 44.230 1.00 61.12 327 HIS A O 1
ATOM 2586 N N . THR A 1 328 ? -45.691 -15.804 44.214 1.00 58.53 328 THR A N 1
ATOM 2587 C CA . THR A 1 328 ? -44.856 -16.554 43.254 1.00 58.53 328 THR A CA 1
ATOM 2588 C C . THR A 1 328 ? -44.611 -15.840 41.912 1.00 58.53 328 THR A C 1
ATOM 2590 O O . THR A 1 328 ? -43.470 -15.864 41.447 1.00 58.53 328 THR A O 1
ATOM 2593 N N . PRO A 1 329 ? -45.593 -15.147 41.293 1.00 61.06 329 PRO A N 1
ATOM 2594 C CA . PRO A 1 329 ? -45.376 -14.479 40.006 1.00 61.06 329 PRO A CA 1
ATOM 2595 C C . PRO A 1 329 ? -44.303 -13.384 40.057 1.00 61.06 329 PRO A C 1
ATOM 2597 O O . PRO A 1 329 ? -43.479 -13.272 39.153 1.00 61.06 329 PRO A O 1
ATOM 2600 N N . SER A 1 330 ? -44.258 -12.609 41.144 1.00 57.25 330 SER A N 1
ATOM 2601 C CA . SER A 1 330 ? -43.241 -11.563 41.324 1.00 57.25 330 SER A CA 1
ATOM 2602 C C . SER A 1 330 ? -41.844 -12.131 41.554 1.00 57.25 330 SER A C 1
ATOM 2604 O O . SER A 1 330 ? -40.872 -11.507 41.150 1.00 57.25 330 SER A O 1
ATOM 2606 N N . VAL A 1 331 ? -41.736 -13.312 42.169 1.00 58.12 331 VAL A N 1
ATOM 2607 C CA . VAL A 1 331 ? -40.450 -13.992 42.391 1.00 58.12 331 VAL A CA 1
ATOM 2608 C C . VAL A 1 331 ? -39.899 -14.556 41.076 1.00 58.12 331 VAL A C 1
ATOM 2610 O O . VAL A 1 331 ? -38.707 -14.433 40.808 1.00 58.12 331 VAL A O 1
ATOM 2613 N N . LEU A 1 332 ? -40.764 -15.129 40.233 1.00 54.88 332 LEU A N 1
ATOM 2614 C CA . LEU A 1 332 ? -40.375 -15.718 38.946 1.00 54.88 332 LEU A CA 1
ATOM 2615 C C . LEU A 1 332 ? -39.969 -14.671 37.903 1.00 54.88 332 LEU A C 1
ATOM 2617 O O . LEU A 1 332 ? -38.979 -14.868 37.207 1.00 54.88 332 LEU A O 1
ATOM 2621 N N . ILE A 1 333 ? -40.695 -13.552 37.811 1.00 52.12 333 ILE A N 1
ATOM 2622 C CA . ILE A 1 333 ? -40.378 -12.477 36.856 1.00 52.12 333 ILE A CA 1
ATOM 2623 C C . ILE A 1 333 ? -39.044 -11.791 37.204 1.00 52.12 333 ILE A C 1
ATOM 2625 O O . ILE A 1 333 ? -38.323 -11.372 36.305 1.00 52.12 333 ILE A O 1
ATOM 2629 N N . PHE A 1 334 ? -38.684 -11.700 38.489 1.00 50.44 334 PHE A N 1
ATOM 2630 C CA . PHE A 1 334 ? -37.491 -10.965 38.929 1.00 50.44 334 PHE A CA 1
ATOM 2631 C C . PHE A 1 334 ? -36.195 -11.774 38.975 1.00 50.44 334 PHE A C 1
ATOM 2633 O O . PHE A 1 334 ? -35.132 -11.173 38.952 1.00 50.44 334 PHE A O 1
ATOM 2640 N N . GLY A 1 335 ? -36.241 -13.106 39.041 1.00 43.50 335 GLY A N 1
ATOM 2641 C CA . GLY A 1 335 ? -35.015 -13.913 38.981 1.00 43.50 335 GLY A CA 1
ATOM 2642 C C . GLY A 1 335 ? -34.492 -14.169 37.557 1.00 43.50 335 GLY A C 1
ATOM 2643 O O . GLY A 1 335 ? -33.513 -14.892 37.399 1.00 43.50 335 GLY A O 1
ATOM 2644 N N . LEU A 1 336 ? -35.156 -13.614 36.535 1.00 36.53 336 LEU A N 1
ATOM 2645 C CA . LEU A 1 336 ? -34.838 -13.753 35.105 1.00 36.53 336 LEU A CA 1
ATOM 2646 C C . LEU A 1 336 ? -34.336 -12.448 34.445 1.00 36.53 336 LEU A C 1
ATOM 2648 O O . LEU A 1 336 ? -33.943 -12.495 33.280 1.00 36.53 336 LEU A O 1
ATOM 2652 N N . LEU A 1 337 ? -34.344 -11.315 35.162 1.00 34.38 337 LEU A N 1
ATOM 2653 C CA . LEU A 1 337 ? -33.847 -9.996 34.727 1.00 34.38 337 LEU A CA 1
ATOM 2654 C C . LEU A 1 337 ? -32.590 -9.602 35.508 1.00 34.38 337 LEU A C 1
ATOM 2656 O O . LEU A 1 337 ? -31.696 -8.983 34.892 1.00 34.38 337 LEU A O 1
#

Sequence (337 aa):
MDNSLSDNYKGVFDRRLGFGKKPAILVVDFINAYTTDSSPLFAPDVVTAVGHTALLLDIARKKDIPVLYTKVLYNKNFRDGGIFIQKVPVLKKMVEGEPLAEIVPELPPTQSDIIIIKQYASAFFGTSLAATLTSMGIDTIILTGCSTSGCIRASAVDGMQYGFRVIVPRECVADRHAGPHEANLFDINSKYGDVVSKDEVMDYLKIYESYLRTFLVFRQSAYRLFPFVLVGIMIFLIIRLQKEKQGITSFDSRLAWIRAGIYFTACFILSVLTGVFATLINKPIATQENISNPIWWGLTLLCAIVIYIAYFVIWTRGTLTHERELHTPSVLIFGLL

pLDDT: mean 87.25, std 14.85, range [34.38, 98.94]

Secondary structure (DSSP, 8-state):
----HHHHHTTTS-------SSEEEEEE--BHHHH-TTSTT--HHHHHHHHHHHHHHHHHHHTT--EEEEEE-B-TT-TT-TTHHHHSGGGGG-BTT-GGGSBPTTSPPPTT-EEEEESSSSSSTTSSHHHHHHHTT--EEEEEEE-IIIIIHHHHHHHHHTT-EEEEEGGGEE-SSHHHHHHHHHHHHHHTSEEE-HHHHHHHHHH---HHHHHHHHHHHHHHHHHHHHHHHHHHHHHHHHHHTTT--S--HHHHHHHHHHHHHHHHHHHHHTTHHHHHHHS-SS-HHHHH-HHHHHHHHHHHHHHHIIIIIIHHHHS--SS----HHHHHHHTT-

Nearest PDB structures (foldseek):
  4l08-assembly3_F  TM=9.611E-01  e=8.298E-22  Pseudomonas putida S16
  4l07-assembly1_A  TM=9.595E-01  e=8.792E-22  Pseudomonas putida S16
  3uao-assembly1_A  TM=9.711E-01  e=2.668E-20  Bordetella bronchiseptica
  1nba-assembly1_B  TM=9.565E-01  e=2.518E-20  Arthrobacter sp.
  2fq1-assembly1_B  TM=8.852E-01  e=7.707E-13  Escherichia coli